Protein AF-A0AA45MW68-F1 (afdb_monomer)

Structure (mmCIF, N/CA/C/O backbone):
data_AF-A0AA45MW68-F1
#
_entry.id   AF-A0AA45MW68-F1
#
loop_
_atom_site.group_PDB
_atom_site.id
_atom_site.type_symbol
_atom_site.label_atom_id
_atom_site.label_alt_id
_atom_site.label_comp_id
_atom_site.label_asym_id
_atom_site.label_entity_id
_atom_site.label_seq_id
_atom_site.pdbx_PDB_ins_code
_atom_site.Cartn_x
_atom_site.Cartn_y
_atom_site.Cartn_z
_atom_site.occupancy
_atom_site.B_iso_or_equiv
_atom_site.auth_seq_id
_atom_site.auth_comp_id
_atom_site.auth_asym_id
_atom_site.auth_atom_id
_atom_site.pdbx_PDB_model_num
ATOM 1 N N . MET A 1 1 ? 30.054 65.623 7.203 1.00 38.91 1 MET A N 1
ATOM 2 C CA . MET A 1 1 ? 29.115 66.759 7.321 1.00 38.91 1 MET A CA 1
ATOM 3 C C . MET A 1 1 ? 28.239 66.517 8.534 1.00 38.91 1 MET A C 1
ATOM 5 O O . MET A 1 1 ? 27.884 65.377 8.794 1.00 38.91 1 MET A O 1
ATOM 9 N N . ALA A 1 2 ? 28.075 67.564 9.332 1.00 36.97 2 ALA A N 1
ATOM 10 C CA . ALA A 1 2 ? 27.656 67.547 10.725 1.00 36.97 2 ALA A CA 1
ATOM 11 C C . ALA A 1 2 ? 26.127 67.505 10.912 1.00 36.97 2 ALA A C 1
ATOM 13 O O . ALA A 1 2 ? 25.386 67.612 9.939 1.00 36.97 2 ALA A O 1
ATOM 14 N N . SER A 1 3 ? 25.737 67.465 12.195 1.00 39.09 3 SER A N 1
ATOM 15 C CA . SER A 1 3 ? 24.486 67.975 12.787 1.00 39.09 3 SER A CA 1
ATOM 16 C C . SER A 1 3 ? 23.371 66.962 13.068 1.00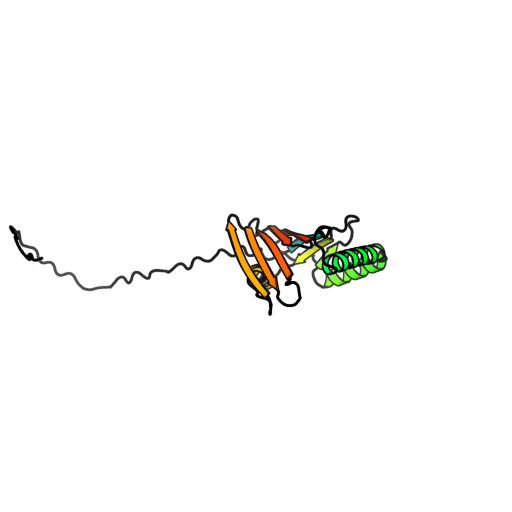 39.09 3 SER A C 1
ATOM 18 O O . SER A 1 3 ? 23.078 66.118 12.240 1.00 39.09 3 SER A O 1
ATOM 20 N N . THR A 1 4 ? 22.629 66.986 14.181 1.00 41.41 4 THR A N 1
ATOM 21 C CA . THR A 1 4 ? 22.706 67.661 15.493 1.00 41.41 4 THR A CA 1
ATOM 22 C C . THR A 1 4 ? 21.643 66.965 16.366 1.00 41.41 4 THR A C 1
ATOM 24 O O . THR A 1 4 ? 20.516 66.758 15.927 1.00 41.41 4 THR A O 1
ATOM 27 N N . THR A 1 5 ? 21.969 66.615 17.609 1.00 45.75 5 THR A N 1
ATOM 28 C CA . THR A 1 5 ? 21.015 66.263 18.680 1.00 45.75 5 THR A CA 1
ATOM 29 C C . THR A 1 5 ? 20.093 67.428 19.033 1.00 45.75 5 THR A C 1
ATOM 31 O O . THR A 1 5 ? 20.594 68.525 19.246 1.00 45.75 5 THR A O 1
ATOM 34 N N . SER A 1 6 ? 18.801 67.202 19.295 1.00 45.16 6 SER A N 1
ATOM 35 C CA . SER A 1 6 ? 18.101 67.968 20.344 1.00 45.16 6 SER A CA 1
ATOM 36 C C . SER A 1 6 ? 16.805 67.308 20.820 1.00 45.16 6 SER A C 1
ATOM 38 O O . SER A 1 6 ? 16.218 66.442 20.183 1.00 45.16 6 SER A O 1
ATOM 40 N N . ARG A 1 7 ? 16.454 67.684 22.046 1.00 42.75 7 ARG A N 1
ATOM 41 C CA . ARG A 1 7 ? 15.659 66.993 23.055 1.00 42.75 7 ARG A CA 1
ATOM 42 C C . ARG A 1 7 ? 14.464 67.884 23.428 1.00 42.75 7 ARG A C 1
ATOM 44 O O . ARG A 1 7 ? 14.570 69.101 23.351 1.00 42.75 7 ARG A O 1
ATOM 51 N N . CYS A 1 8 ? 13.442 67.262 24.020 1.00 36.12 8 CYS A N 1
ATOM 52 C CA . CYS A 1 8 ? 12.470 67.831 24.971 1.00 36.12 8 CYS A CA 1
ATOM 53 C C . CYS A 1 8 ? 11.319 68.716 24.450 1.00 36.12 8 CYS A C 1
ATOM 55 O O . CYS A 1 8 ? 11.528 69.850 24.035 1.00 36.12 8 CYS A O 1
ATOM 57 N N . LYS A 1 9 ? 10.083 68.311 24.791 1.00 40.38 9 LYS A N 1
ATOM 58 C CA . LYS A 1 9 ? 9.263 69.051 25.775 1.00 40.38 9 LYS A CA 1
ATOM 59 C C . LYS A 1 9 ? 8.092 68.208 26.302 1.00 40.38 9 LYS A C 1
ATOM 61 O O . LYS A 1 9 ? 7.204 67.817 25.558 1.00 40.38 9 LYS A O 1
ATOM 66 N N . ARG A 1 10 ? 8.094 67.972 27.621 1.00 47.56 10 ARG A N 1
ATOM 67 C CA . ARG A 1 10 ? 6.913 67.585 28.412 1.00 47.56 10 ARG A CA 1
ATOM 68 C C . ARG A 1 10 ? 5.947 68.767 28.484 1.00 47.56 10 ARG A C 1
ATOM 70 O O . ARG A 1 10 ? 6.400 69.887 28.711 1.00 47.56 10 ARG A O 1
ATOM 77 N N . LYS A 1 11 ? 4.643 68.493 28.472 1.00 40.97 11 LYS A N 1
ATOM 78 C CA . LYS A 1 11 ? 3.676 69.249 29.277 1.00 40.97 11 LYS A CA 1
ATOM 79 C C . LYS A 1 11 ? 2.716 68.288 29.975 1.00 40.97 11 LYS A C 1
ATOM 81 O O . LYS A 1 11 ? 2.087 67.439 29.362 1.00 40.97 11 LYS A O 1
ATOM 86 N N . SER A 1 12 ? 2.722 68.436 31.287 1.00 43.75 12 SER A N 1
ATOM 87 C CA . SER A 1 12 ? 1.955 67.798 32.349 1.00 43.75 12 SER A CA 1
ATOM 88 C C . SER A 1 12 ? 0.716 68.621 32.699 1.00 43.75 12 SER A C 1
ATOM 90 O O . SER A 1 12 ? 0.809 69.844 32.605 1.00 43.75 12 SER A O 1
ATOM 92 N N . THR A 1 13 ? -0.361 67.977 33.177 1.00 47.22 13 THR A N 1
ATOM 93 C CA . THR A 1 13 ? -1.302 68.366 34.278 1.00 47.22 13 THR A CA 1
ATOM 94 C C . THR A 1 13 ? -2.625 67.552 34.165 1.00 47.22 13 THR A C 1
ATOM 96 O O . THR A 1 13 ? -2.860 66.988 33.103 1.00 47.22 13 THR A O 1
ATOM 99 N N . PRO A 1 14 ? -3.514 67.469 35.186 1.00 48.44 14 PRO A N 1
ATOM 100 C CA . PRO A 1 14 ? -3.298 66.936 36.543 1.00 48.44 14 PRO A CA 1
ATOM 101 C C . PRO A 1 14 ? -4.435 65.993 37.077 1.00 48.44 14 PRO A C 1
ATOM 103 O O . PRO A 1 14 ? -5.579 66.065 36.656 1.00 48.44 14 PRO A O 1
ATOM 106 N N . ILE A 1 15 ? -4.059 65.132 38.041 1.00 46.47 15 ILE A N 1
ATOM 107 C CA . ILE A 1 15 ? -4.732 64.510 39.227 1.00 46.47 15 ILE A CA 1
ATOM 108 C C . ILE A 1 15 ? -6.271 64.686 39.428 1.00 46.47 15 ILE A C 1
ATOM 110 O O . ILE A 1 15 ? -6.768 65.806 39.351 1.00 46.47 15 ILE A O 1
ATOM 114 N N . PRO A 1 16 ? -7.003 63.640 39.893 1.00 48.53 16 PRO A N 1
ATOM 115 C CA . PRO A 1 16 ? -7.278 63.537 41.337 1.00 48.53 16 PRO A CA 1
ATOM 116 C C . PRO A 1 16 ? -7.020 62.152 41.973 1.00 48.53 16 PRO A C 1
ATOM 118 O O . PRO A 1 16 ? -6.797 61.140 41.320 1.00 48.53 16 PRO A O 1
ATOM 121 N N . ARG A 1 17 ? -6.962 62.191 43.307 1.00 46.81 17 ARG A N 1
ATOM 122 C CA . ARG A 1 17 ? -6.431 61.230 44.286 1.00 46.81 17 ARG A CA 1
ATOM 123 C C . ARG A 1 17 ? -7.593 60.588 45.071 1.00 46.81 17 ARG A C 1
ATOM 125 O O . ARG A 1 17 ? -8.562 61.292 45.331 1.00 46.81 17 ARG A O 1
ATOM 132 N N . LYS A 1 18 ? -7.358 59.373 45.602 1.00 38.94 18 LYS A N 1
ATOM 133 C CA . LYS A 1 18 ? -8.183 58.522 46.511 1.00 38.94 18 LYS A CA 1
ATOM 134 C C . LYS A 1 18 ? -8.997 57.478 45.727 1.00 38.94 18 LYS A C 1
ATOM 136 O O . LYS A 1 18 ? -9.562 57.815 44.708 1.00 38.94 18 LYS A O 1
ATOM 141 N N . GLU A 1 19 ? -9.028 56.198 46.087 1.00 50.88 19 GLU A N 1
ATOM 142 C CA . GLU A 1 19 ? -9.100 55.617 47.429 1.00 50.88 19 GLU A CA 1
ATOM 143 C C . GLU A 1 19 ? -8.235 54.360 47.600 1.00 50.88 19 GLU A C 1
ATOM 145 O O . GLU A 1 19 ? -7.900 53.648 46.658 1.00 50.88 19 GLU A O 1
ATOM 150 N N . ARG A 1 20 ? -7.850 54.119 48.856 1.00 53.06 20 ARG A N 1
ATOM 151 C CA . ARG A 1 20 ? -7.218 52.885 49.315 1.00 53.06 20 ARG A CA 1
ATOM 152 C C . ARG A 1 20 ? -8.294 51.813 49.434 1.00 53.06 20 ARG A C 1
ATOM 154 O O . ARG A 1 20 ? -9.264 52.018 50.157 1.00 53.06 20 ARG A O 1
ATOM 161 N N . THR A 1 21 ? -8.047 50.635 48.884 1.00 47.62 21 THR A N 1
ATOM 162 C CA . THR A 1 21 ? -8.630 49.407 49.430 1.00 47.62 21 THR A CA 1
ATOM 163 C C . THR A 1 21 ? -7.634 48.277 49.225 1.00 47.62 21 THR A C 1
ATOM 165 O O . THR A 1 21 ? -7.307 47.898 48.105 1.00 47.62 21 THR A O 1
ATOM 168 N N . MET A 1 22 ? -7.074 47.809 50.341 1.00 48.81 22 MET A N 1
ATOM 169 C CA . MET A 1 22 ? -6.308 46.572 50.415 1.00 48.81 22 MET A CA 1
ATOM 170 C C . MET A 1 22 ? -7.266 45.402 50.187 1.00 48.81 22 MET A C 1
ATOM 172 O O . MET A 1 22 ? -8.180 45.228 50.982 1.00 48.81 22 MET A O 1
ATOM 176 N N . PHE A 1 23 ? -7.018 44.589 49.165 1.00 50.09 23 PHE A N 1
ATOM 177 C CA . PHE A 1 23 ? -7.402 43.176 49.120 1.00 50.09 23 PHE A CA 1
ATOM 178 C C . PHE A 1 23 ? -6.266 42.449 48.386 1.00 50.09 23 PHE A C 1
ATOM 180 O O . PHE A 1 23 ? -5.998 42.709 47.221 1.00 50.09 23 PHE A O 1
ATOM 187 N N . THR A 1 24 ? -5.340 41.858 49.136 1.00 42.75 24 THR A N 1
ATOM 188 C CA . THR A 1 24 ? -5.301 40.421 49.455 1.00 42.75 24 THR A CA 1
ATOM 189 C C . THR A 1 24 ? -4.817 39.579 48.272 1.00 42.75 24 THR A C 1
ATOM 191 O O . THR A 1 24 ? -5.516 39.382 47.287 1.00 42.75 24 THR A O 1
ATOM 194 N N . ASN A 1 25 ? -3.592 39.068 48.435 1.00 46.69 25 ASN A N 1
ATOM 195 C CA . ASN A 1 25 ? -2.962 37.971 47.701 1.00 46.69 25 ASN A CA 1
ATOM 196 C C . ASN A 1 25 ? -3.954 36.957 47.109 1.00 46.69 25 ASN A C 1
ATOM 198 O O . ASN A 1 25 ? -4.731 36.378 47.869 1.00 46.69 25 ASN A O 1
ATOM 202 N N . LYS A 1 26 ? -3.779 36.597 45.828 1.00 44.97 26 LYS A N 1
ATOM 203 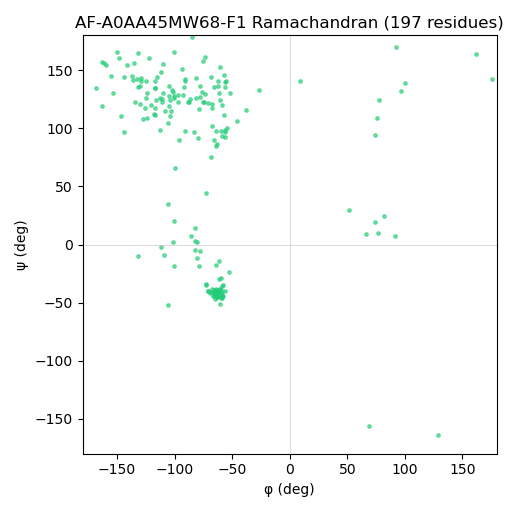C CA . LYS A 1 26 ? -3.409 35.228 45.409 1.00 44.97 26 LYS A CA 1
ATOM 204 C C . LYS A 1 26 ? -3.372 35.061 43.882 1.00 44.97 26 LYS A C 1
ATOM 206 O O . LYS A 1 26 ? -4.246 35.529 43.168 1.00 44.97 26 LYS A O 1
ATOM 211 N N . CYS A 1 27 ? -2.378 34.275 43.469 1.00 40.97 27 CYS A N 1
ATOM 212 C CA . CYS A 1 27 ? -2.297 33.470 42.248 1.00 40.97 27 CYS A CA 1
ATOM 213 C C . CYS A 1 27 ? -2.051 34.190 40.911 1.00 40.97 27 CYS A C 1
ATOM 215 O O . CYS A 1 27 ? -2.964 34.553 40.178 1.00 40.97 27 CYS A O 1
ATOM 217 N N . MET A 1 28 ? -0.757 34.246 40.563 1.00 47.47 28 MET A N 1
ATOM 218 C CA . MET A 1 28 ? -0.254 34.143 39.189 1.00 47.47 28 MET A CA 1
ATOM 219 C C . MET A 1 28 ? -1.071 33.122 38.386 1.00 47.47 28 MET A C 1
ATOM 221 O O . MET A 1 28 ? -1.031 31.926 38.675 1.00 47.47 28 MET A O 1
ATOM 225 N N . LEU A 1 29 ? -1.767 33.591 37.354 1.00 46.16 29 LEU A N 1
ATOM 226 C CA . LEU A 1 29 ? -2.290 32.742 36.293 1.00 46.16 29 LEU A CA 1
ATOM 227 C C . LEU A 1 29 ? -1.151 32.520 35.284 1.00 46.16 29 LEU A C 1
ATOM 229 O O . LEU A 1 29 ? -0.880 33.366 34.433 1.00 46.16 29 LEU A O 1
ATOM 233 N N . CYS A 1 30 ? -0.438 31.400 35.408 1.00 47.41 30 CYS A N 1
ATOM 234 C CA . CYS A 1 30 ? 0.434 30.909 34.346 1.00 47.41 30 CYS A CA 1
ATOM 235 C C . CYS A 1 30 ? -0.449 30.469 33.173 1.00 47.41 30 CYS A C 1
ATOM 237 O O . CYS A 1 30 ? -1.045 29.394 33.206 1.00 47.41 30 CYS A O 1
ATOM 239 N N . ALA A 1 31 ? -0.539 31.304 32.139 1.00 52.91 31 ALA A N 1
ATOM 240 C CA . ALA A 1 31 ? -1.063 30.906 30.842 1.00 52.91 31 ALA A CA 1
ATOM 241 C C . ALA A 1 31 ? -0.097 29.880 30.228 1.00 52.91 31 ALA A C 1
ATOM 243 O O . ALA A 1 31 ? 0.878 30.235 29.566 1.00 52.91 31 ALA A O 1
ATOM 244 N N . ALA A 1 32 ? -0.338 28.598 30.505 1.00 51.03 32 ALA A N 1
ATOM 245 C CA . ALA A 1 32 ? 0.291 27.503 29.791 1.00 51.03 32 ALA A CA 1
ATOM 246 C C . ALA A 1 32 ? -0.187 27.569 28.335 1.00 51.03 32 ALA A C 1
ATOM 248 O O . ALA A 1 32 ? -1.287 27.134 27.999 1.00 51.03 32 ALA A O 1
ATOM 249 N N . LEU A 1 33 ? 0.646 28.166 27.483 1.00 49.53 33 LEU A N 1
ATOM 250 C CA . LEU A 1 33 ? 0.618 27.971 26.042 1.00 49.53 33 LEU A CA 1
ATOM 251 C C . LEU A 1 33 ? 0.757 26.466 25.791 1.00 49.53 33 LEU A C 1
ATOM 253 O O . LEU A 1 33 ? 1.862 25.930 25.726 1.00 49.53 33 LEU A O 1
ATOM 257 N N . LEU A 1 34 ? -0.380 25.781 25.681 1.00 45.78 34 LEU A N 1
ATOM 258 C CA . LEU A 1 34 ? -0.475 24.525 24.958 1.00 45.78 34 LEU A CA 1
ATOM 259 C C . LEU A 1 34 ? -0.029 24.844 23.534 1.00 45.78 34 LEU A C 1
ATOM 261 O O . LEU A 1 34 ? -0.812 25.311 22.708 1.00 45.78 34 LEU A O 1
ATOM 265 N N . ILE A 1 35 ? 1.259 24.638 23.269 1.00 49.75 35 ILE A N 1
ATOM 266 C CA . ILE A 1 35 ? 1.778 24.470 21.921 1.00 49.75 35 ILE A CA 1
ATOM 267 C C . ILE A 1 35 ? 1.100 23.197 21.421 1.00 49.75 35 ILE A C 1
ATOM 269 O O . ILE A 1 35 ? 1.602 22.084 21.602 1.00 49.75 35 ILE A O 1
ATOM 273 N N . ALA A 1 36 ? -0.099 23.369 20.865 1.00 46.19 36 ALA A N 1
ATOM 274 C CA . ALA A 1 36 ? -0.699 22.413 19.968 1.00 46.19 36 ALA A CA 1
ATOM 275 C C . ALA A 1 36 ? 0.330 22.237 18.856 1.00 46.19 36 ALA A C 1
ATOM 277 O O . ALA A 1 36 ? 0.462 23.073 17.963 1.00 46.19 36 ALA A O 1
ATOM 278 N N . HIS A 1 37 ? 1.141 21.186 18.977 1.00 40.41 37 HIS A N 1
ATOM 279 C CA . HIS A 1 37 ? 1.887 20.695 17.840 1.00 40.41 37 HIS A CA 1
ATOM 280 C C . HIS A 1 37 ? 0.841 20.512 16.745 1.00 40.41 37 HIS A C 1
ATOM 282 O O . HIS A 1 37 ? -0.207 19.923 17.041 1.00 40.41 37 HIS A O 1
ATOM 288 N N . PRO A 1 38 ? 1.057 21.016 15.519 1.00 39.94 38 PRO A N 1
ATOM 289 C CA . PRO A 1 38 ? 0.270 20.534 14.412 1.00 39.94 38 PRO A CA 1
ATOM 290 C C . PRO A 1 38 ? 0.568 19.040 14.360 1.00 39.94 38 PRO A C 1
ATOM 292 O O . PRO A 1 38 ? 1.609 18.602 13.872 1.00 39.94 38 PRO A O 1
ATOM 295 N N . ALA A 1 39 ? -0.325 18.249 14.951 1.00 40.50 39 ALA A N 1
ATOM 296 C CA . ALA A 1 39 ? -0.517 16.894 14.531 1.00 40.50 39 ALA A CA 1
ATOM 297 C C . ALA A 1 39 ? -0.803 17.060 13.046 1.00 40.50 39 ALA A C 1
ATOM 299 O O . ALA A 1 39 ? -1.888 17.487 12.655 1.00 40.50 39 ALA A O 1
ATOM 300 N N . TYR A 1 40 ? 0.214 16.815 12.217 1.00 42.31 40 TYR A N 1
ATOM 301 C CA . TYR A 1 40 ? -0.043 16.298 10.894 1.00 42.31 40 TYR A CA 1
ATOM 302 C C . TYR A 1 40 ? -1.054 15.199 11.158 1.00 42.31 40 TYR A C 1
ATOM 304 O O . TYR A 1 40 ? -0.714 14.214 11.817 1.00 42.31 40 TYR A O 1
ATOM 312 N N . ALA A 1 41 ? -2.317 15.445 10.816 1.00 44.84 41 ALA A N 1
ATOM 313 C CA . ALA A 1 41 ? -3.340 14.432 10.875 1.00 44.84 41 ALA A CA 1
ATOM 314 C C . ALA A 1 41 ? -2.885 13.409 9.842 1.00 44.84 41 ALA A C 1
ATOM 316 O O . ALA A 1 41 ? -3.195 13.515 8.660 1.00 44.84 41 ALA A O 1
ATOM 317 N N . GLN A 1 42 ? -2.003 12.506 10.274 1.00 55.19 42 GLN A N 1
ATOM 318 C CA . GLN A 1 42 ? -1.613 11.340 9.524 1.00 55.19 42 GLN A CA 1
ATOM 319 C C . GLN A 1 42 ? -2.941 10.653 9.289 1.00 55.19 42 GLN A C 1
ATOM 321 O O . GLN A 1 42 ? -3.610 10.258 10.244 1.00 55.19 42 GLN A O 1
ATOM 326 N N . GLN A 1 43 ? -3.374 10.644 8.033 1.00 69.31 43 GLN A N 1
ATOM 327 C CA . GLN A 1 43 ? -4.586 9.971 7.603 1.00 69.31 43 GLN A CA 1
ATOM 328 C C . GLN A 1 43 ? -4.313 8.477 7.738 1.00 69.31 43 GLN A C 1
ATOM 330 O O . GLN A 1 43 ? -3.957 7.790 6.788 1.00 69.31 43 GLN A O 1
ATOM 335 N N . ALA A 1 44 ? -4.335 8.011 8.981 1.00 74.06 44 ALA A N 1
ATOM 336 C CA . ALA A 1 44 ? -4.073 6.640 9.322 1.00 74.06 44 ALA A CA 1
ATOM 337 C C . ALA A 1 44 ? -5.302 5.831 8.895 1.00 74.06 44 ALA A C 1
ATOM 339 O O . ALA A 1 44 ? -6.429 6.206 9.239 1.00 74.06 44 ALA A O 1
ATOM 340 N N . PRO A 1 45 ? -5.111 4.740 8.142 1.00 85.06 45 PRO A N 1
ATOM 341 C CA . PRO A 1 45 ? -6.191 3.825 7.815 1.00 85.06 45 PRO A CA 1
ATOM 342 C C . PRO A 1 45 ? -6.869 3.313 9.089 1.00 85.06 45 PRO A C 1
ATOM 344 O O . PRO A 1 45 ? -6.210 3.018 10.087 1.00 85.06 45 PRO A O 1
ATOM 347 N N . ARG A 1 46 ? -8.194 3.180 9.061 1.00 90.94 46 ARG A N 1
ATOM 348 C CA . ARG A 1 46 ? -8.947 2.585 10.167 1.00 90.94 46 ARG A CA 1
ATOM 349 C C . ARG A 1 46 ? -8.595 1.094 10.331 1.00 90.94 46 ARG A C 1
ATOM 351 O O . ARG A 1 46 ? -8.575 0.379 9.328 1.00 90.94 46 ARG A O 1
ATOM 358 N N . PRO A 1 47 ? -8.370 0.581 11.554 1.00 90.94 47 PRO A N 1
ATOM 359 C CA . PRO A 1 47 ? -8.236 -0.859 11.784 1.00 90.94 47 PRO A CA 1
ATOM 360 C C . PRO A 1 47 ? -9.507 -1.631 11.383 1.00 90.94 47 PRO A C 1
ATOM 362 O O . PRO A 1 47 ? -10.609 -1.082 11.416 1.00 90.94 47 PRO A O 1
ATOM 365 N N . GLY A 1 48 ? -9.368 -2.902 11.013 1.00 91.19 48 GLY A N 1
ATOM 366 C CA . GLY A 1 48 ? -10.485 -3.768 10.614 1.00 91.19 48 GLY A CA 1
ATOM 367 C C . GLY A 1 48 ? -10.244 -4.471 9.281 1.00 91.19 48 GLY A C 1
ATOM 368 O O . GLY A 1 48 ? -9.116 -4.542 8.800 1.00 91.19 48 GLY A O 1
ATOM 369 N N . VAL A 1 49 ? -11.297 -5.009 8.676 1.00 92.12 49 VAL A N 1
ATOM 370 C CA . VAL A 1 49 ? -11.223 -5.717 7.394 1.00 92.12 49 VAL A CA 1
ATOM 371 C C . VAL A 1 49 ? -11.127 -4.720 6.251 1.00 92.12 49 VAL A C 1
ATOM 373 O O . VAL A 1 49 ? -11.988 -3.853 6.095 1.00 92.12 49 VAL A O 1
ATOM 376 N N . TRP A 1 50 ? -10.113 -4.899 5.414 1.00 92.75 50 TRP A N 1
ATOM 377 C CA . TRP A 1 50 ? -9.904 -4.147 4.187 1.00 92.75 50 TRP A CA 1
ATOM 378 C C . TRP A 1 50 ? -9.979 -5.060 2.984 1.00 92.75 50 TRP A C 1
ATOM 380 O O . TRP A 1 50 ? -9.428 -6.151 3.008 1.00 92.75 50 TRP A O 1
ATOM 390 N N . GLU A 1 51 ? -10.590 -4.573 1.915 1.00 91.94 51 GLU A N 1
ATOM 391 C CA . GLU A 1 51 ? -10.454 -5.145 0.585 1.00 91.94 51 GLU A CA 1
ATOM 392 C C . GLU A 1 51 ? -9.469 -4.304 -0.214 1.00 91.94 51 GLU A C 1
ATOM 394 O O . GLU A 1 51 ? -9.603 -3.082 -0.288 1.00 91.94 51 GLU A O 1
ATOM 399 N N . GLN A 1 52 ? -8.475 -4.963 -0.791 1.00 90.38 52 GLN A N 1
ATOM 400 C CA . GLN A 1 52 ? -7.449 -4.367 -1.626 1.00 90.38 52 GLN A CA 1
ATOM 401 C C . GLN A 1 52 ? -7.570 -4.904 -3.044 1.00 90.38 52 GLN A C 1
ATOM 403 O O . GLN A 1 52 ? -7.846 -6.085 -3.247 1.00 90.38 52 GLN A O 1
ATOM 408 N N . TRP A 1 53 ? -7.304 -4.043 -4.017 1.00 87.88 53 TRP A N 1
ATOM 409 C CA . TRP A 1 53 ? -7.168 -4.398 -5.421 1.00 87.88 53 TRP A CA 1
ATOM 410 C C . TRP A 1 53 ? -5.816 -3.931 -5.915 1.00 87.88 53 TRP A C 1
ATOM 412 O O . TRP A 1 53 ? -5.452 -2.767 -5.748 1.00 87.88 53 TRP A O 1
ATOM 422 N N . VAL A 1 54 ? -5.096 -4.834 -6.561 1.00 85.75 54 VAL A N 1
ATOM 423 C CA . VAL A 1 54 ? -3.834 -4.543 -7.225 1.00 85.75 54 VAL A CA 1
ATOM 424 C C . VAL A 1 54 ? -4.090 -4.600 -8.718 1.00 85.75 54 VAL A C 1
ATOM 426 O O . VAL A 1 54 ? -4.412 -5.656 -9.261 1.00 85.75 54 VAL A O 1
ATOM 429 N N . THR A 1 55 ? -3.950 -3.451 -9.371 1.00 83.62 55 THR A N 1
ATOM 430 C CA . THR A 1 55 ? -4.045 -3.319 -10.825 1.00 83.62 55 THR A CA 1
ATOM 431 C C . THR A 1 55 ? -2.637 -3.116 -11.378 1.00 83.62 55 THR A C 1
ATOM 433 O O . THR A 1 55 ? -2.072 -2.031 -11.207 1.00 83.62 55 THR A O 1
ATOM 436 N N . PRO A 1 56 ? -2.026 -4.137 -12.003 1.00 76.31 56 PRO A N 1
ATOM 437 C CA . PRO A 1 56 ? -0.708 -4.001 -12.607 1.00 76.31 56 PRO A CA 1
ATOM 438 C C . PRO A 1 56 ? -0.739 -2.967 -13.733 1.00 76.31 56 PRO A C 1
ATOM 440 O O . PRO A 1 56 ? -1.645 -2.982 -14.567 1.00 76.31 56 PRO A O 1
ATOM 443 N N . LYS A 1 57 ? 0.269 -2.098 -13.796 1.00 76.44 57 LYS A N 1
ATOM 444 C CA . LYS A 1 57 ? 0.438 -1.173 -14.918 1.00 76.44 57 LYS A CA 1
ATOM 445 C C . LYS A 1 57 ? 1.312 -1.818 -15.992 1.00 76.44 57 LYS A C 1
ATOM 447 O O . LYS A 1 57 ? 2.292 -2.485 -15.650 1.00 76.44 57 LYS A O 1
ATOM 452 N N . PRO A 1 58 ? 1.002 -1.623 -17.285 1.00 64.62 58 PRO A N 1
ATOM 453 C CA . PRO A 1 58 ? 1.950 -1.949 -18.337 1.00 64.62 58 PRO A CA 1
ATOM 454 C C . PRO A 1 58 ? 3.194 -1.082 -18.139 1.00 64.62 58 PRO A C 1
ATOM 456 O O . PRO A 1 58 ? 3.091 0.131 -17.940 1.00 64.62 58 PRO A O 1
ATOM 459 N N . VAL A 1 59 ? 4.371 -1.703 -18.159 1.00 60.16 59 VAL A N 1
ATOM 460 C CA . VAL A 1 59 ? 5.618 -0.948 -18.069 1.00 60.16 59 VAL A CA 1
ATOM 461 C C . VAL A 1 59 ? 5.733 -0.138 -19.360 1.00 60.16 59 VAL A C 1
ATOM 463 O O . VAL A 1 59 ? 5.722 -0.703 -20.451 1.00 60.16 59 VAL A O 1
ATOM 466 N N . TYR A 1 60 ? 5.742 1.193 -19.258 1.00 50.34 60 TYR A N 1
ATOM 467 C CA . TYR A 1 60 ? 5.745 2.066 -20.431 1.00 50.34 60 TYR A CA 1
ATOM 468 C C . TYR A 1 60 ? 6.967 1.778 -21.318 1.00 50.34 60 TYR A C 1
ATOM 470 O O . TYR A 1 60 ? 8.114 1.952 -20.904 1.00 50.34 60 TYR A O 1
ATOM 478 N N . ALA A 1 61 ? 6.695 1.386 -22.565 1.00 44.31 61 ALA A N 1
ATOM 479 C CA . ALA A 1 61 ? 7.652 1.058 -23.622 1.00 44.31 61 ALA A CA 1
ATOM 480 C C . ALA A 1 61 ? 8.366 2.297 -24.214 1.00 44.31 61 ALA A C 1
ATOM 482 O O . ALA A 1 61 ? 8.476 2.438 -25.429 1.00 44.31 61 ALA A O 1
ATOM 483 N N . GLY A 1 62 ? 8.812 3.223 -23.362 1.00 45.91 62 GLY A N 1
ATOM 484 C CA . GLY A 1 62 ? 9.468 4.472 -23.774 1.00 45.91 62 GLY A CA 1
ATOM 485 C C . GLY A 1 62 ? 10.770 4.796 -23.040 1.00 45.91 62 GLY A C 1
ATOM 486 O O . GLY A 1 62 ? 11.485 5.702 -23.456 1.00 45.91 62 GLY A O 1
ATOM 487 N N . ALA A 1 63 ? 11.111 4.067 -21.976 1.00 46.00 63 ALA A N 1
ATOM 488 C CA . ALA A 1 63 ? 12.383 4.229 -21.284 1.00 46.00 63 ALA A CA 1
ATOM 489 C C . ALA A 1 63 ? 13.311 3.075 -21.670 1.00 46.00 63 ALA A C 1
ATOM 491 O O . ALA A 1 63 ? 13.074 1.931 -21.282 1.00 46.00 63 ALA A O 1
ATOM 492 N N . ASN A 1 64 ? 14.370 3.373 -22.424 1.00 53.22 64 ASN A N 1
ATOM 493 C CA . ASN A 1 64 ? 15.495 2.459 -22.598 1.00 53.22 64 ASN A CA 1
ATOM 494 C C . ASN A 1 64 ? 16.052 2.096 -21.217 1.00 53.22 64 ASN A C 1
ATOM 496 O O . ASN A 1 64 ? 16.824 2.849 -20.632 1.00 53.22 64 ASN A O 1
ATOM 500 N N . SER A 1 65 ? 15.667 0.944 -20.689 1.00 54.44 65 SER A N 1
ATOM 501 C CA . SER A 1 65 ? 16.471 0.235 -19.707 1.00 54.44 65 SER A CA 1
ATOM 502 C C . SER A 1 65 ? 16.133 -1.241 -19.808 1.00 54.44 65 SER A C 1
ATOM 504 O O . SER A 1 65 ? 14.965 -1.629 -19.794 1.00 54.44 65 SER A O 1
ATOM 506 N N . ASP A 1 66 ? 17.154 -2.086 -19.899 1.00 58.12 66 ASP A N 1
ATOM 507 C CA . ASP A 1 66 ? 16.986 -3.536 -19.806 1.00 58.12 66 ASP A CA 1
ATOM 508 C C . ASP A 1 66 ? 16.214 -3.948 -18.546 1.00 58.12 66 ASP A C 1
ATOM 510 O O . ASP A 1 66 ? 15.521 -4.957 -18.555 1.00 58.12 66 ASP A O 1
ATOM 514 N N . VAL A 1 67 ? 16.229 -3.109 -17.508 1.00 56.38 67 VAL A N 1
ATOM 515 C CA . VAL A 1 67 ? 15.414 -3.234 -16.297 1.00 56.38 67 VAL A CA 1
ATOM 516 C C . VAL A 1 67 ? 13.912 -3.208 -16.602 1.00 56.38 67 VAL A C 1
ATOM 518 O O . VAL A 1 67 ? 13.192 -4.075 -16.121 1.00 56.38 67 VAL A O 1
ATOM 521 N N . VAL A 1 68 ? 13.425 -2.287 -17.443 1.00 58.41 68 VAL A N 1
ATOM 522 C CA . VAL A 1 68 ? 12.011 -2.239 -17.872 1.00 58.41 68 VAL A CA 1
ATOM 523 C C . VAL A 1 68 ? 11.620 -3.513 -18.619 1.00 58.41 68 VAL A C 1
ATOM 525 O O . VAL A 1 68 ? 10.556 -4.072 -18.367 1.00 58.41 68 VAL A O 1
ATOM 528 N N . ARG A 1 69 ? 12.505 -4.019 -19.482 1.00 61.53 69 ARG A N 1
ATOM 529 C CA . ARG A 1 69 ? 12.274 -5.258 -20.236 1.00 61.53 69 ARG A CA 1
ATOM 530 C C . ARG A 1 69 ? 12.323 -6.499 -19.342 1.00 61.53 69 ARG A C 1
ATOM 532 O O . ARG A 1 69 ? 11.497 -7.391 -19.497 1.00 61.53 69 ARG A O 1
ATOM 539 N N . MET A 1 70 ? 13.245 -6.546 -18.381 1.00 63.59 70 MET A N 1
ATOM 540 C CA . MET A 1 70 ? 13.312 -7.599 -17.363 1.00 63.59 70 MET A CA 1
ATOM 541 C C . MET A 1 70 ? 12.081 -7.583 -16.456 1.00 63.59 70 MET A C 1
ATOM 543 O O . MET A 1 70 ? 11.577 -8.647 -16.102 1.00 63.59 70 MET A O 1
ATOM 547 N N . LEU A 1 71 ? 11.570 -6.401 -16.098 1.00 62.22 71 LEU A N 1
ATOM 548 C CA . LEU A 1 71 ? 10.334 -6.280 -15.329 1.00 62.22 71 LEU A CA 1
ATOM 549 C C . LEU A 1 71 ? 9.110 -6.702 -16.145 1.00 62.22 71 LEU A C 1
ATOM 551 O O . LEU A 1 71 ? 8.259 -7.407 -15.608 1.00 62.22 71 LEU A O 1
ATOM 555 N N . ASP A 1 72 ? 9.021 -6.324 -17.421 1.00 64.81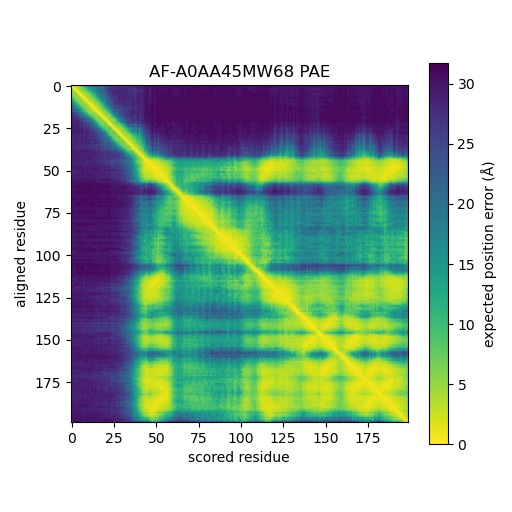 72 ASP A N 1
ATOM 556 C CA . ASP A 1 72 ? 7.925 -6.760 -18.292 1.00 64.81 72 ASP A CA 1
ATOM 557 C C . ASP A 1 72 ? 7.940 -8.282 -18.495 1.00 64.81 72 ASP A C 1
ATOM 559 O O . ASP A 1 72 ? 6.919 -8.947 -18.316 1.00 64.81 72 ASP A O 1
ATOM 563 N N . GLU A 1 73 ? 9.113 -8.863 -18.753 1.00 68.62 73 GLU A N 1
ATOM 564 C CA . GLU A 1 73 ? 9.276 -10.313 -18.868 1.00 68.62 73 GLU A CA 1
ATOM 565 C C . GLU A 1 73 ? 8.932 -11.023 -17.551 1.00 68.62 73 GLU A C 1
ATOM 567 O O . GLU A 1 73 ? 8.182 -11.997 -17.550 1.00 68.62 73 GLU A O 1
ATOM 572 N N . SER A 1 74 ? 9.389 -10.503 -16.409 1.00 67.25 74 SER A N 1
ATOM 573 C CA . SER A 1 74 ? 9.031 -11.033 -15.087 1.00 67.25 74 SER A CA 1
ATOM 574 C C . SER A 1 74 ? 7.520 -10.977 -14.836 1.00 67.25 74 SER A C 1
ATOM 576 O O . SER A 1 74 ? 6.918 -11.953 -14.372 1.00 67.25 74 SER A O 1
ATOM 578 N N . ASN A 1 75 ? 6.867 -9.876 -15.215 1.00 66.00 75 ASN A N 1
ATOM 579 C CA . ASN A 1 75 ? 5.417 -9.729 -15.121 1.00 66.00 75 ASN A CA 1
ATOM 580 C C . ASN A 1 75 ? 4.690 -10.725 -16.030 1.00 66.00 75 ASN A C 1
ATOM 582 O O . ASN A 1 75 ? 3.733 -11.368 -15.595 1.00 66.00 75 ASN A O 1
ATOM 586 N N . ARG A 1 76 ? 5.147 -10.906 -17.273 1.00 70.81 76 ARG A N 1
ATOM 587 C CA . ARG A 1 76 ? 4.588 -11.891 -18.209 1.00 70.81 76 ARG A CA 1
ATOM 588 C C . ARG A 1 76 ? 4.763 -13.319 -17.710 1.00 70.81 76 ARG A C 1
ATOM 590 O O . ARG A 1 76 ? 3.801 -14.082 -17.737 1.00 70.81 76 ARG A O 1
ATOM 597 N N . GLN A 1 77 ? 5.942 -13.673 -17.206 1.00 73.94 77 GLN A N 1
ATOM 598 C CA . GLN A 1 77 ? 6.203 -14.985 -16.616 1.00 73.94 77 GLN A CA 1
ATOM 599 C C . GLN A 1 77 ? 5.343 -15.227 -15.380 1.00 73.94 77 GLN A C 1
ATOM 601 O O . GLN A 1 77 ? 4.827 -16.326 -15.197 1.00 73.94 77 GLN A O 1
ATOM 606 N N . THR A 1 78 ? 5.148 -14.208 -14.546 1.00 70.62 78 THR A N 1
ATOM 607 C CA . THR A 1 78 ? 4.285 -14.302 -13.365 1.00 70.62 78 THR A CA 1
ATOM 608 C C . THR A 1 78 ? 2.831 -14.516 -13.772 1.00 70.62 78 THR A C 1
ATOM 610 O O . THR A 1 78 ? 2.196 -15.447 -13.281 1.00 70.62 78 THR A O 1
ATOM 613 N N . LYS A 1 79 ? 2.319 -13.744 -14.739 1.00 68.50 79 LYS A N 1
ATOM 614 C CA . LYS A 1 79 ? 0.976 -13.947 -15.307 1.00 68.50 79 LYS A CA 1
ATOM 615 C C . LYS A 1 79 ? 0.820 -15.342 -15.911 1.00 68.50 79 LYS A C 1
ATOM 617 O O . LYS A 1 79 ? -0.176 -16.007 -15.645 1.00 68.50 79 LYS A O 1
ATOM 622 N N . ALA A 1 80 ? 1.813 -15.812 -16.665 1.00 71.75 80 ALA A N 1
ATOM 623 C CA . ALA A 1 80 ? 1.808 -17.148 -17.252 1.00 71.75 80 ALA A CA 1
ATOM 624 C C . ALA A 1 80 ? 1.811 -18.246 -16.179 1.00 71.75 80 ALA A C 1
ATOM 626 O O . ALA A 1 80 ? 1.052 -19.201 -16.290 1.00 71.75 80 ALA A O 1
ATOM 627 N N . LYS A 1 81 ? 2.604 -18.096 -15.111 1.00 71.56 81 LYS A N 1
ATOM 628 C CA . LYS A 1 81 ? 2.628 -19.033 -13.977 1.00 71.56 81 LYS A CA 1
ATOM 629 C C . LYS A 1 81 ? 1.302 -19.059 -13.222 1.00 71.56 81 LYS A C 1
ATOM 631 O O . LYS A 1 81 ? 0.845 -20.142 -12.878 1.00 71.56 81 LYS A O 1
ATOM 636 N N . LEU A 1 82 ? 0.675 -17.902 -12.996 1.00 68.94 82 LEU A N 1
ATOM 637 C CA . LEU A 1 82 ? -0.637 -17.811 -12.347 1.00 68.94 82 LEU A CA 1
ATOM 638 C C . LEU A 1 82 ? -1.739 -18.437 -13.213 1.00 68.94 82 LEU A C 1
ATOM 640 O O . LEU A 1 82 ? -2.543 -19.219 -12.707 1.00 68.94 82 LEU A O 1
ATOM 644 N N . ALA A 1 83 ? -1.735 -18.160 -14.520 1.00 70.06 83 ALA A N 1
ATOM 645 C CA . ALA A 1 83 ? -2.677 -18.746 -15.472 1.00 70.06 83 ALA A CA 1
ATOM 646 C C . ALA A 1 83 ? -2.484 -20.265 -15.626 1.00 70.06 83 ALA A C 1
ATOM 648 O O . ALA A 1 83 ? -3.461 -21.008 -15.691 1.00 70.06 83 ALA A O 1
ATOM 649 N N . ALA A 1 84 ? -1.233 -20.735 -15.636 1.00 76.94 84 ALA A N 1
ATOM 650 C CA . ALA A 1 84 ? -0.881 -22.152 -15.721 1.00 76.94 84 ALA A CA 1
ATOM 651 C C . ALA A 1 84 ? -1.038 -22.901 -14.388 1.00 76.94 84 ALA A C 1
ATOM 653 O O . ALA A 1 8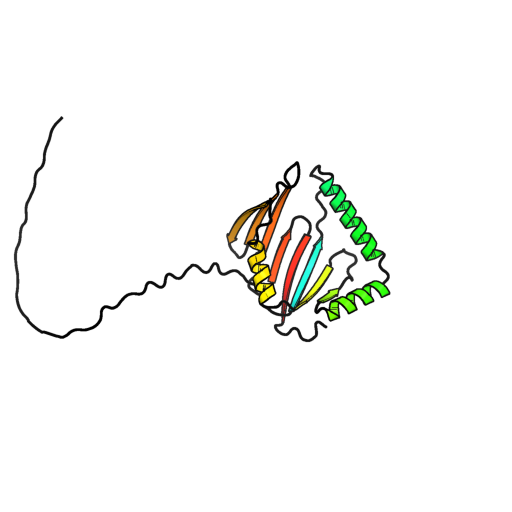4 ? -0.854 -24.118 -14.345 1.00 76.94 84 ALA A O 1
ATOM 654 N N . MET A 1 85 ? -1.347 -22.203 -13.292 1.00 74.50 85 MET A N 1
ATOM 655 C CA . MET A 1 85 ? -1.533 -22.836 -11.995 1.00 74.50 85 MET A CA 1
ATOM 656 C C . MET A 1 85 ? -2.841 -23.635 -12.018 1.00 74.50 85 MET A C 1
ATOM 658 O O . MET A 1 85 ? -3.890 -23.033 -12.272 1.00 74.50 85 MET A O 1
ATOM 662 N N . PRO A 1 86 ? -2.811 -24.959 -11.765 1.00 78.06 86 PRO A N 1
ATOM 663 C CA . PRO A 1 86 ? -4.026 -25.762 -11.698 1.00 78.06 86 PRO A CA 1
ATOM 664 C C . PRO A 1 86 ? -4.981 -25.211 -10.640 1.00 78.06 86 PRO A C 1
ATOM 666 O O . PRO A 1 86 ? -4.534 -24.713 -9.605 1.00 78.06 86 PRO A O 1
ATOM 669 N N . GLU A 1 87 ? -6.283 -25.319 -10.887 1.00 78.31 87 GLU A N 1
ATOM 670 C CA . GLU A 1 87 ? -7.319 -24.819 -9.975 1.00 78.31 87 GLU A CA 1
ATOM 671 C C . GLU A 1 87 ? -7.178 -25.413 -8.568 1.00 78.31 87 GLU A C 1
ATOM 673 O O . GLU A 1 87 ? -7.233 -24.680 -7.587 1.00 78.31 87 GLU A O 1
ATOM 678 N N . GLU A 1 88 ? -6.846 -26.702 -8.467 1.00 78.75 88 GLU A N 1
ATOM 679 C CA . GLU A 1 88 ? -6.567 -27.379 -7.195 1.00 78.75 88 GLU A CA 1
ATOM 680 C C . GLU A 1 88 ? -5.411 -26.725 -6.418 1.00 78.75 88 GLU A C 1
ATOM 682 O O . GLU A 1 88 ? -5.494 -26.529 -5.206 1.00 78.75 88 GLU A O 1
ATOM 687 N N . ARG A 1 89 ? -4.344 -26.306 -7.116 1.00 80.12 89 ARG A N 1
ATOM 688 C CA . ARG A 1 89 ? -3.225 -25.582 -6.494 1.00 80.12 89 ARG A CA 1
ATOM 689 C C . ARG A 1 89 ? -3.591 -24.151 -6.119 1.00 80.12 89 ARG A C 1
ATOM 691 O O . ARG A 1 89 ? -3.111 -23.679 -5.094 1.00 80.12 89 ARG A O 1
ATOM 698 N N . ARG A 1 90 ? -4.429 -23.471 -6.909 1.00 75.06 90 ARG A N 1
ATOM 699 C CA . ARG A 1 90 ? -4.981 -22.156 -6.536 1.00 75.06 90 ARG A CA 1
ATOM 700 C C . ARG A 1 90 ? -5.803 -22.263 -5.257 1.00 75.06 90 ARG A C 1
ATOM 702 O O . ARG A 1 90 ? -5.490 -21.561 -4.306 1.00 75.06 90 ARG A O 1
ATOM 709 N N . ALA A 1 91 ? -6.742 -23.201 -5.199 1.00 76.00 91 ALA A N 1
ATOM 710 C CA . ALA A 1 91 ? -7.582 -23.427 -4.027 1.00 76.00 91 ALA A CA 1
ATOM 711 C C . ALA A 1 91 ? -6.765 -23.807 -2.778 1.00 76.00 91 ALA A C 1
ATOM 713 O O . ALA A 1 91 ? -7.071 -23.349 -1.680 1.00 76.00 91 ALA A O 1
ATOM 714 N N . ALA A 1 92 ? -5.702 -24.606 -2.932 1.00 80.31 92 ALA A N 1
ATOM 715 C CA . ALA A 1 92 ? -4.799 -24.930 -1.827 1.00 80.31 92 ALA A CA 1
ATOM 716 C C . ALA A 1 92 ? -4.098 -23.680 -1.263 1.00 80.31 92 ALA A C 1
ATOM 718 O O . ALA A 1 92 ? -4.070 -23.499 -0.048 1.00 80.31 92 ALA A O 1
ATOM 719 N N . ILE A 1 93 ? -3.594 -22.798 -2.135 1.00 80.19 93 ILE A N 1
ATOM 720 C CA . ILE A 1 93 ? -2.951 -21.536 -1.735 1.00 80.19 93 ILE A CA 1
ATOM 721 C C . ILE A 1 93 ? -3.964 -20.580 -1.098 1.00 80.19 93 ILE A C 1
ATOM 723 O O . ILE A 1 93 ? -3.667 -19.984 -0.068 1.00 80.19 93 ILE A O 1
ATOM 727 N N . GLU A 1 94 ? -5.156 -20.441 -1.682 1.00 77.06 94 GLU A N 1
ATOM 728 C CA . GLU A 1 94 ? -6.224 -19.600 -1.130 1.00 77.06 94 GLU A CA 1
ATOM 729 C C . GLU A 1 94 ? -6.606 -20.072 0.279 1.00 77.06 94 GLU A C 1
ATOM 731 O O . GLU A 1 94 ? -6.670 -19.259 1.195 1.00 77.06 94 GLU A O 1
ATOM 736 N N . LYS A 1 95 ? -6.742 -21.386 0.495 1.00 76.88 95 LYS A N 1
ATOM 737 C CA . LYS A 1 95 ? -7.047 -21.974 1.809 1.00 76.88 95 LYS A CA 1
ATOM 738 C C . LYS A 1 95 ? -5.927 -21.777 2.839 1.00 76.88 95 LYS A C 1
ATOM 740 O O . LYS A 1 95 ? -6.198 -21.530 4.015 1.00 76.88 95 LYS A O 1
ATOM 745 N N . GLU A 1 96 ? -4.672 -21.901 2.417 1.00 78.38 96 GLU A N 1
ATOM 746 C CA . GLU A 1 96 ? -3.515 -21.672 3.290 1.00 78.38 96 GLU A CA 1
ATOM 747 C C . GLU A 1 96 ? -3.390 -20.189 3.683 1.00 78.38 96 GLU A C 1
ATOM 749 O O . GLU A 1 96 ? -3.160 -19.873 4.849 1.00 78.38 96 GLU A O 1
ATOM 754 N N . MET A 1 97 ? -3.621 -19.269 2.740 1.00 75.69 97 MET A N 1
ATOM 755 C CA . MET A 1 97 ? -3.634 -17.821 2.991 1.00 75.69 97 MET A CA 1
ATOM 756 C C . MET A 1 97 ? -4.807 -17.397 3.875 1.00 75.69 97 MET A C 1
ATOM 758 O O . MET A 1 97 ? -4.632 -16.555 4.758 1.00 75.69 97 MET A O 1
ATOM 762 N N . ALA A 1 98 ? -5.973 -18.016 3.685 1.00 73.94 98 ALA A N 1
ATOM 763 C CA . ALA A 1 98 ? -7.149 -17.779 4.507 1.00 73.94 98 ALA A CA 1
ATOM 764 C C . ALA A 1 98 ? -6.833 -18.070 5.983 1.00 73.94 98 ALA A C 1
ATOM 766 O O . ALA A 1 98 ? -7.043 -17.210 6.841 1.00 73.94 98 ALA A O 1
ATOM 767 N N . THR A 1 99 ? -6.141 -19.189 6.245 1.00 74.06 99 THR A N 1
ATOM 768 C CA . THR A 1 99 ? -5.673 -19.565 7.593 1.00 74.06 99 THR A CA 1
ATOM 769 C C . THR A 1 99 ? -4.733 -18.508 8.198 1.00 74.06 99 THR A C 1
ATOM 771 O O . THR A 1 99 ? -4.677 -18.341 9.417 1.00 74.06 99 THR A O 1
ATOM 774 N N . ALA A 1 100 ? -4.006 -17.763 7.360 1.00 72.50 100 ALA A N 1
ATOM 775 C CA . ALA A 1 100 ? -3.146 -16.649 7.762 1.00 72.50 100 ALA A CA 1
ATOM 776 C C . ALA A 1 100 ? -3.891 -15.299 7.889 1.00 72.50 100 ALA A C 1
ATOM 778 O O . ALA A 1 100 ? -3.254 -14.266 8.095 1.00 72.50 100 ALA A O 1
ATOM 779 N N . GLY A 1 101 ? -5.224 -15.291 7.782 1.00 63.22 101 GLY A N 1
ATOM 780 C CA . GLY A 1 101 ? -6.062 -14.094 7.881 1.00 63.22 101 GLY A CA 1
ATOM 781 C C . GLY A 1 101 ? -6.145 -13.278 6.588 1.00 63.22 101 GLY A C 1
ATOM 782 O O . GLY A 1 101 ? -6.396 -12.069 6.647 1.00 63.22 101 GLY A O 1
ATOM 783 N N . VAL A 1 102 ? -5.927 -13.914 5.431 1.00 72.75 102 VAL A N 1
ATOM 784 C CA . VAL A 1 102 ? -5.995 -13.284 4.104 1.00 72.75 102 VAL A CA 1
ATOM 785 C C . VAL A 1 102 ? -6.929 -14.080 3.188 1.00 72.75 102 VAL A C 1
ATOM 787 O O . VAL A 1 102 ? -6.566 -15.146 2.701 1.00 72.75 102 VAL A O 1
ATOM 790 N N . ASP A 1 103 ? -8.111 -13.538 2.887 1.00 74.31 103 ASP A N 1
ATOM 791 C CA . ASP A 1 103 ? -8.987 -14.056 1.823 1.00 74.31 103 ASP A CA 1
ATOM 792 C C . ASP A 1 103 ? -8.463 -13.544 0.476 1.00 74.31 103 ASP A C 1
ATOM 794 O O . ASP A 1 103 ? -8.764 -12.428 0.035 1.00 74.31 103 ASP A O 1
ATOM 798 N N . LEU A 1 104 ? -7.593 -14.338 -0.143 1.00 71.44 104 LEU A N 1
ATOM 799 C CA . LEU A 1 104 ? -7.015 -14.048 -1.445 1.00 71.44 104 LEU A CA 1
ATOM 800 C C . LEU A 1 104 ? -7.940 -14.571 -2.547 1.00 71.44 104 LEU A C 1
ATOM 802 O O . LEU A 1 104 ? -8.239 -15.756 -2.595 1.00 71.44 104 LEU A O 1
ATOM 806 N N . ARG A 1 105 ? -8.334 -13.705 -3.486 1.00 67.25 105 ARG A N 1
ATOM 807 C CA . ARG A 1 105 ? -9.141 -14.095 -4.649 1.00 67.25 105 ARG A CA 1
ATOM 808 C C . ARG A 1 105 ? -8.306 -13.948 -5.909 1.00 67.25 105 ARG A C 1
ATOM 810 O O . ARG A 1 105 ? -8.182 -12.849 -6.455 1.00 67.25 105 ARG A O 1
ATOM 817 N N . LEU A 1 106 ? -7.747 -15.058 -6.392 1.00 64.12 106 LEU A N 1
ATOM 818 C CA . LEU A 1 106 ? -6.859 -15.083 -7.566 1.00 64.12 106 LEU A CA 1
ATOM 819 C C . LEU A 1 106 ? -7.603 -15.096 -8.917 1.00 64.12 106 LEU A C 1
ATOM 821 O O . LEU A 1 106 ? -7.012 -15.366 -9.960 1.00 64.12 106 LEU A O 1
ATOM 825 N N . SER A 1 107 ? -8.902 -14.802 -8.923 1.00 52.03 107 SER A N 1
ATOM 826 C CA . SER A 1 107 ? -9.820 -15.323 -9.942 1.00 52.03 107 SER A CA 1
ATOM 827 C C . SER A 1 107 ? -10.287 -14.318 -10.999 1.00 52.03 107 SER A C 1
ATOM 829 O O . SER A 1 107 ? -11.418 -14.424 -11.472 1.00 52.03 107 SER A O 1
ATOM 831 N N . LYS A 1 108 ? -9.451 -13.356 -11.422 1.00 54.22 108 LYS A N 1
ATOM 832 C CA . LYS A 1 108 ? -9.806 -12.478 -12.553 1.00 54.22 108 LYS A CA 1
ATOM 833 C C . LYS A 1 108 ? -8.870 -12.630 -13.767 1.00 54.22 108 LYS A C 1
ATOM 835 O O . LYS A 1 108 ? -7.659 -12.449 -13.635 1.00 54.22 108 LYS A O 1
ATOM 840 N N . PRO A 1 109 ? -9.415 -12.932 -14.967 1.00 48.88 109 PRO A N 1
ATOM 841 C CA . PRO A 1 109 ? -8.651 -13.065 -16.217 1.00 48.88 109 PRO A CA 1
ATOM 842 C C . PRO A 1 109 ? -7.904 -11.798 -16.668 1.00 48.88 109 PRO A C 1
ATOM 844 O O . PRO A 1 109 ? -7.046 -11.872 -17.543 1.00 48.88 109 PRO A O 1
ATOM 847 N N . ASP A 1 110 ? -8.230 -10.640 -16.095 1.00 54.38 110 ASP A N 1
ATOM 848 C CA . ASP A 1 110 ? -7.627 -9.334 -16.389 1.00 54.38 110 ASP A CA 1
ATOM 849 C C . ASP A 1 110 ? -6.300 -9.089 -15.638 1.00 54.38 110 ASP A C 1
ATOM 851 O O . ASP A 1 110 ? -5.612 -8.097 -15.886 1.00 54.38 110 ASP A O 1
ATOM 855 N N . GLY A 1 111 ? -5.901 -10.007 -14.749 1.00 60.03 111 GLY A N 1
ATOM 856 C CA . GLY A 1 111 ? -4.699 -9.874 -13.927 1.00 60.03 111 GLY A CA 1
ATOM 857 C C . GLY A 1 111 ? -4.861 -8.919 -12.741 1.00 60.03 111 GLY A C 1
ATOM 858 O O . GLY A 1 111 ? -3.859 -8.599 -12.100 1.00 60.03 111 GLY A O 1
ATOM 859 N N . VAL A 1 112 ? -6.087 -8.472 -12.440 1.00 64.88 112 VAL A N 1
ATOM 860 C CA . VAL A 1 112 ? -6.399 -7.726 -11.219 1.00 64.88 112 VAL A CA 1
ATOM 861 C C . VAL A 1 112 ? -6.509 -8.713 -10.064 1.00 64.88 112 VAL A C 1
ATOM 863 O O . VAL A 1 112 ? -7.397 -9.564 -10.027 1.00 64.88 112 VAL A O 1
ATOM 866 N N . MET A 1 113 ? -5.612 -8.580 -9.092 1.00 74.62 113 MET A N 1
ATOM 867 C CA . MET A 1 113 ? -5.654 -9.375 -7.867 1.00 74.62 113 MET A CA 1
ATOM 868 C C . MET A 1 113 ? -6.459 -8.617 -6.819 1.00 74.62 113 MET A C 1
ATOM 870 O O . MET A 1 113 ? -6.255 -7.416 -6.640 1.00 74.62 113 MET A O 1
ATOM 874 N N . SER A 1 114 ? -7.355 -9.303 -6.114 1.00 82.44 114 SER A N 1
ATOM 875 C CA . SER A 1 114 ? -8.032 -8.729 -4.953 1.00 82.44 114 SER A CA 1
ATOM 876 C C . SER A 1 114 ? -7.851 -9.605 -3.731 1.00 82.44 114 SER A C 1
ATOM 878 O O . SER A 1 114 ? -7.930 -10.828 -3.837 1.00 82.44 114 SER A O 1
ATOM 880 N N . ALA A 1 115 ? -7.648 -8.977 -2.582 1.00 83.62 115 ALA A N 1
ATOM 881 C CA . ALA A 1 115 ? -7.532 -9.665 -1.309 1.00 83.62 115 ALA A CA 1
ATOM 882 C C . ALA A 1 115 ? -8.344 -8.929 -0.252 1.00 83.62 115 ALA A C 1
ATOM 884 O O . ALA A 1 115 ? -8.351 -7.697 -0.227 1.00 83.62 115 ALA A O 1
ATOM 885 N N . GLN A 1 116 ? -9.004 -9.674 0.628 1.00 88.62 116 GLN A N 1
ATOM 886 C CA . GLN A 1 116 ? -9.505 -9.130 1.878 1.00 88.62 116 GLN A CA 1
ATOM 887 C C . GLN A 1 116 ? -8.568 -9.539 3.007 1.00 88.62 116 GLN A C 1
ATOM 889 O O . GLN A 1 116 ? -8.202 -10.704 3.131 1.00 88.62 116 GLN A O 1
ATOM 894 N N . GLN A 1 117 ? -8.165 -8.578 3.827 1.00 86.94 117 GLN A N 1
ATOM 895 C CA . GLN A 1 117 ? -7.265 -8.818 4.947 1.00 86.94 117 GLN A CA 1
ATOM 896 C C . GLN A 1 117 ? -7.734 -8.068 6.185 1.00 86.94 117 GLN A C 1
ATOM 898 O O . GLN A 1 117 ? -8.238 -6.944 6.101 1.00 86.94 117 GLN A O 1
ATOM 903 N N . CYS A 1 118 ? -7.529 -8.677 7.347 1.00 88.94 118 CYS A N 1
ATOM 904 C CA . CYS A 1 118 ? -7.633 -7.959 8.607 1.00 88.94 118 CYS A CA 1
ATOM 905 C C . CYS A 1 118 ? -6.402 -7.060 8.771 1.00 88.94 118 CYS A C 1
ATOM 907 O O . CYS A 1 118 ? -5.274 -7.539 8.741 1.00 88.94 118 CYS A O 1
ATOM 909 N N . MET A 1 119 ? -6.614 -5.758 8.942 1.00 89.25 119 MET A N 1
ATOM 910 C CA . MET A 1 119 ? -5.564 -4.797 9.258 1.00 89.25 119 MET A CA 1
ATOM 911 C C . MET A 1 119 ? -5.642 -4.431 10.738 1.00 89.25 119 MET A C 1
ATOM 913 O O . MET A 1 119 ? -6.601 -3.804 11.198 1.00 89.25 119 MET A O 1
ATOM 917 N N . THR A 1 120 ? -4.611 -4.795 11.490 1.00 87.44 120 THR A N 1
ATOM 918 C CA . THR A 1 120 ? -4.466 -4.418 12.897 1.00 87.44 120 THR A CA 1
ATOM 919 C C . THR A 1 120 ? -4.088 -2.942 13.043 1.00 87.44 120 THR A C 1
ATOM 921 O O . THR A 1 120 ? -3.546 -2.316 12.131 1.00 87.44 120 THR A O 1
ATOM 924 N N . ALA A 1 121 ? -4.289 -2.372 14.236 1.00 85.62 121 ALA A N 1
ATOM 925 C CA . ALA A 1 121 ? -3.872 -0.997 14.529 1.00 85.62 121 ALA A CA 1
ATOM 926 C C . ALA A 1 121 ? -2.362 -0.769 14.332 1.00 85.62 121 ALA A C 1
ATOM 928 O O . ALA A 1 121 ? -1.940 0.293 13.876 1.00 85.62 121 ALA A O 1
ATOM 929 N N . LYS A 1 122 ? -1.543 -1.786 14.629 1.00 83.81 122 LYS A N 1
ATOM 930 C CA . LYS A 1 122 ? -0.094 -1.738 14.407 1.00 83.81 122 LYS A CA 1
ATOM 931 C C . LYS A 1 122 ? 0.240 -1.660 12.916 1.00 83.81 122 LYS A C 1
ATOM 933 O O . LYS A 1 122 ? 1.132 -0.910 12.530 1.00 83.81 122 LYS A O 1
ATOM 938 N N . GLU A 1 123 ? -0.462 -2.420 12.084 1.00 83.25 123 GLU A N 1
ATOM 939 C CA . GLU A 1 123 ? -0.258 -2.419 10.632 1.00 83.25 123 GLU A CA 1
ATOM 940 C C . GLU A 1 123 ? -0.761 -1.134 9.986 1.00 83.25 123 GLU A C 1
ATOM 942 O O . GLU A 1 123 ? -0.064 -0.577 9.144 1.00 83.25 123 GLU A O 1
ATOM 947 N N . ALA A 1 124 ? -1.903 -0.610 10.434 1.00 82.56 124 ALA A N 1
ATOM 948 C CA . ALA A 1 124 ? -2.406 0.689 10.001 1.00 82.56 124 ALA A CA 1
ATOM 949 C C . ALA A 1 124 ? -1.407 1.819 10.305 1.00 82.56 124 ALA A C 1
ATOM 951 O O . ALA A 1 124 ? -1.081 2.621 9.427 1.00 82.56 124 ALA A O 1
ATOM 952 N N . ALA A 1 125 ? -0.851 1.839 11.522 1.00 82.38 125 ALA A N 1
ATOM 953 C CA . ALA A 1 125 ? 0.187 2.794 11.902 1.00 82.38 125 ALA A CA 1
ATOM 954 C C . ALA A 1 125 ? 1.459 2.621 11.059 1.00 82.38 125 ALA A C 1
ATOM 956 O O . ALA A 1 125 ? 2.055 3.605 10.619 1.00 82.38 125 ALA A O 1
ATOM 957 N N . ARG A 1 126 ? 1.857 1.373 10.782 1.00 81.38 126 ARG A N 1
ATOM 958 C CA . ARG A 1 126 ? 3.002 1.083 9.914 1.00 81.38 126 ARG A CA 1
ATOM 959 C C . ARG A 1 126 ? 2.766 1.553 8.482 1.00 81.38 126 ARG A C 1
ATOM 961 O O . ARG A 1 126 ? 3.677 2.112 7.889 1.00 81.38 126 ARG A O 1
ATOM 968 N N . LEU A 1 127 ? 1.569 1.366 7.932 1.00 78.88 127 LEU A N 1
ATOM 969 C CA . LEU A 1 127 ? 1.225 1.823 6.586 1.00 78.88 127 LEU A CA 1
ATOM 970 C C . LEU A 1 127 ? 1.252 3.356 6.494 1.00 78.88 127 LEU A C 1
ATOM 972 O O . LEU A 1 127 ? 1.840 3.900 5.561 1.00 78.88 127 LEU A O 1
ATOM 976 N N . ALA A 1 128 ? 0.714 4.050 7.501 1.00 76.12 128 ALA A N 1
ATOM 977 C CA . ALA A 1 128 ? 0.817 5.505 7.601 1.00 76.12 128 ALA A CA 1
ATOM 978 C C . ALA A 1 128 ? 2.286 5.971 7.693 1.00 76.12 128 ALA A C 1
ATOM 980 O O . ALA A 1 128 ? 2.674 6.961 7.070 1.00 76.12 128 ALA A O 1
ATOM 981 N N . ALA A 1 129 ? 3.125 5.224 8.416 1.00 75.88 129 ALA A N 1
ATOM 982 C CA . ALA A 1 129 ? 4.553 5.497 8.553 1.00 75.88 129 ALA A CA 1
ATOM 983 C C . ALA A 1 129 ? 5.397 5.049 7.347 1.00 75.88 129 ALA A C 1
ATOM 985 O O . ALA A 1 129 ? 6.504 5.552 7.176 1.00 75.88 129 ALA A O 1
ATOM 986 N N . ALA A 1 130 ? 4.909 4.157 6.480 1.00 70.94 130 ALA A N 1
ATOM 987 C CA . ALA A 1 130 ? 5.664 3.639 5.335 1.00 70.94 130 ALA A CA 1
ATOM 988 C C . ALA A 1 130 ? 6.048 4.753 4.346 1.00 70.94 130 ALA A C 1
ATOM 990 O O . ALA A 1 130 ? 7.113 4.712 3.733 1.00 70.94 130 ALA A O 1
ATOM 991 N N . GLN A 1 131 ? 5.234 5.810 4.261 1.00 65.56 131 GLN A N 1
ATOM 992 C CA . GLN A 1 131 ? 5.561 7.030 3.509 1.00 65.56 131 GLN A CA 1
ATOM 993 C C . GLN A 1 131 ? 6.769 7.786 4.083 1.00 65.56 131 GLN A C 1
ATOM 995 O O . GLN A 1 131 ? 7.352 8.623 3.393 1.00 65.56 131 GLN A O 1
ATOM 1000 N N . LEU A 1 132 ? 7.134 7.496 5.337 1.00 69.31 132 LEU A N 1
ATOM 1001 C CA . LEU A 1 132 ? 8.180 8.135 6.134 1.00 69.31 132 LEU A CA 1
ATOM 1002 C C . LEU A 1 132 ? 9.411 7.237 6.367 1.00 69.31 132 LEU A C 1
ATOM 1004 O O . LEU A 1 132 ? 10.472 7.760 6.703 1.00 69.31 132 LEU A O 1
ATOM 1008 N N . GLU A 1 133 ? 9.374 5.949 6.017 1.00 70.19 133 GLU A N 1
ATOM 1009 C CA . GLU A 1 133 ? 10.542 5.054 6.094 1.00 70.19 133 GLU A CA 1
ATOM 1010 C C . GLU A 1 133 ? 11.559 5.308 4.963 1.00 70.19 133 GLU A C 1
ATOM 1012 O O . GLU A 1 133 ? 11.225 5.258 3.779 1.00 70.19 133 GLU A O 1
ATOM 1017 N N . GLN A 1 134 ? 12.812 5.612 5.314 1.00 68.50 134 GLN A N 1
ATOM 1018 C CA . GLN A 1 134 ? 13.898 5.806 4.349 1.00 68.50 134 GLN A CA 1
ATOM 1019 C C . GLN A 1 134 ? 14.657 4.491 4.137 1.00 68.50 134 GLN A C 1
ATOM 1021 O O . GLN A 1 134 ? 15.109 3.867 5.096 1.00 68.50 134 GLN A O 1
ATOM 1026 N N . LYS A 1 135 ? 14.832 4.082 2.876 1.00 72.50 135 LYS A N 1
ATOM 1027 C CA . LYS A 1 135 ? 15.693 2.945 2.517 1.00 72.50 135 LYS A CA 1
ATOM 1028 C C . LYS A 1 135 ? 17.159 3.381 2.460 1.00 72.50 135 LYS A C 1
ATOM 1030 O O . LYS A 1 135 ? 17.461 4.487 2.010 1.00 72.50 135 LYS A O 1
ATOM 1035 N N . ALA A 1 136 ? 18.069 2.505 2.889 1.00 71.00 136 ALA A N 1
ATOM 1036 C CA . ALA A 1 136 ? 19.506 2.725 2.729 1.00 71.00 136 ALA A CA 1
ATOM 1037 C C . ALA A 1 136 ? 19.843 2.948 1.242 1.00 71.00 136 ALA A C 1
ATOM 1039 O O . ALA A 1 136 ? 19.272 2.289 0.378 1.00 71.00 136 ALA A O 1
ATOM 1040 N N . ASN A 1 137 ? 20.746 3.889 0.949 1.00 80.88 137 ASN A N 1
ATOM 1041 C CA . ASN A 1 137 ? 21.168 4.278 -0.409 1.00 80.88 137 ASN A CA 1
ATOM 1042 C C . ASN A 1 137 ? 20.101 4.960 -1.289 1.00 80.88 137 ASN A C 1
ATOM 1044 O O . ASN A 1 137 ? 20.364 5.222 -2.466 1.00 80.88 137 ASN A O 1
ATOM 1048 N N . CYS A 1 138 ? 18.947 5.327 -0.719 1.00 81.50 138 CYS A N 1
ATOM 1049 C CA . CYS A 1 138 ? 17.923 6.111 -1.400 1.00 81.50 138 CYS A CA 1
ATOM 1050 C C . CYS A 1 138 ? 17.695 7.466 -0.712 1.00 81.50 138 CYS A C 1
ATOM 1052 O O . CYS A 1 138 ? 17.563 7.567 0.512 1.00 81.50 138 CYS A O 1
ATOM 1054 N N . GLN A 1 139 ? 17.621 8.529 -1.510 1.00 86.88 139 GLN A N 1
ATOM 1055 C CA . GLN A 1 139 ? 17.080 9.816 -1.085 1.00 86.88 139 GLN A CA 1
ATOM 1056 C C . GLN A 1 139 ? 15.587 9.851 -1.378 1.00 86.8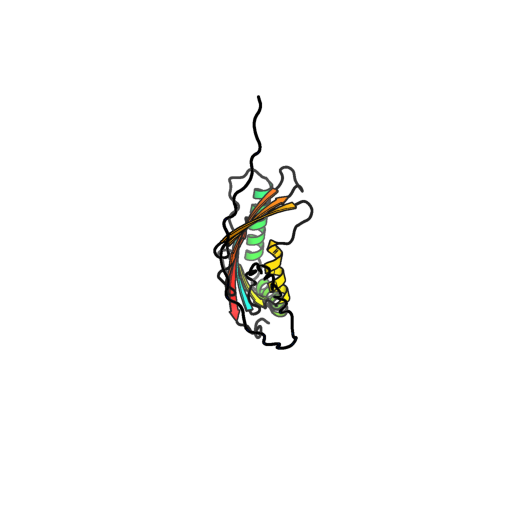8 139 GLN A C 1
ATOM 1058 O O . GLN A 1 139 ? 15.140 9.331 -2.398 1.00 86.88 139 GLN A O 1
ATOM 1063 N N . ARG A 1 140 ? 14.816 10.471 -0.486 1.00 85.69 140 ARG A N 1
ATOM 1064 C CA . ARG A 1 140 ? 13.374 10.608 -0.647 1.00 85.69 140 ARG A CA 1
ATOM 1065 C C . ARG A 1 140 ? 12.942 12.045 -0.428 1.00 85.69 140 ARG A C 1
ATOM 1067 O O . ARG A 1 140 ? 13.315 12.660 0.568 1.00 85.69 140 ARG A O 1
ATOM 1074 N N . THR A 1 141 ? 12.063 12.514 -1.296 1.00 88.38 141 THR A N 1
ATOM 1075 C CA . THR A 1 141 ? 11.321 13.760 -1.141 1.00 88.38 141 THR A CA 1
ATOM 1076 C C . THR A 1 141 ? 9.848 13.424 -0.953 1.00 88.38 141 THR A C 1
ATOM 1078 O O . THR A 1 141 ? 9.272 12.695 -1.757 1.00 88.38 141 THR A O 1
ATOM 1081 N N . VAL A 1 142 ? 9.249 13.926 0.127 1.00 88.12 142 VAL A N 1
ATOM 1082 C CA . VAL A 1 142 ? 7.817 13.779 0.413 1.00 88.12 142 VAL A CA 1
ATOM 1083 C C . VAL A 1 142 ? 7.174 15.149 0.274 1.00 88.12 142 VAL A C 1
ATOM 1085 O O . VAL A 1 142 ? 7.605 16.103 0.920 1.00 88.12 142 VAL A O 1
ATOM 1088 N N . THR A 1 143 ? 6.147 15.248 -0.559 1.00 89.06 143 THR A N 1
ATOM 1089 C CA . THR A 1 143 ? 5.405 16.483 -0.800 1.00 89.06 143 THR A CA 1
ATOM 1090 C C . THR A 1 143 ? 3.929 16.228 -0.546 1.00 89.06 143 THR A C 1
ATOM 1092 O O . THR A 1 143 ? 3.309 15.427 -1.240 1.00 89.06 143 THR A O 1
ATOM 1095 N N . GLN A 1 144 ? 3.355 16.915 0.440 1.00 86.81 144 GLN A N 1
ATOM 1096 C CA . GLN A 1 144 ? 1.904 16.943 0.613 1.00 86.81 144 GLN A CA 1
ATOM 1097 C C . GLN A 1 144 ? 1.307 17.969 -0.348 1.00 86.81 144 GLN A C 1
ATOM 1099 O O . GLN A 1 144 ? 1.738 19.121 -0.361 1.00 86.81 144 GLN A O 1
ATOM 1104 N N . GLN A 1 145 ? 0.335 17.545 -1.152 1.00 85.88 145 GLN A N 1
ATOM 1105 C CA . GLN A 1 145 ? -0.319 18.389 -2.155 1.00 85.88 145 GLN A CA 1
ATOM 1106 C C . GLN A 1 145 ? -1.697 18.908 -1.706 1.00 85.88 145 GLN A C 1
ATOM 1108 O O . GLN A 1 145 ? -2.334 19.643 -2.451 1.00 85.88 145 GLN A O 1
ATOM 1113 N N . GLY A 1 146 ? -2.129 18.586 -0.480 1.00 78.38 146 GLY A N 1
ATOM 1114 C CA . GLY A 1 146 ? -3.479 18.883 0.015 1.00 78.38 146 GLY A CA 1
ATOM 1115 C C . GLY A 1 146 ? -4.453 17.727 -0.235 1.00 78.38 146 GLY A C 1
ATOM 1116 O O . GLY A 1 146 ? -4.093 16.745 -0.878 1.00 78.38 146 GLY A O 1
ATOM 1117 N N . ASP A 1 147 ? -5.654 17.801 0.347 1.00 80.62 147 ASP A N 1
ATOM 1118 C CA . ASP A 1 147 ? -6.762 16.842 0.153 1.00 80.62 147 ASP A CA 1
ATOM 1119 C C . ASP A 1 147 ? -6.411 15.357 0.360 1.00 80.62 147 ASP A C 1
ATOM 1121 O O . ASP A 1 147 ? -6.992 14.455 -0.238 1.00 80.62 147 ASP A O 1
ATOM 1125 N N . GLY A 1 148 ? -5.442 15.091 1.236 1.00 82.25 148 GLY A N 1
ATOM 1126 C CA . GLY A 1 148 ? -4.958 13.745 1.524 1.00 82.25 148 GLY A CA 1
ATOM 1127 C C . GLY A 1 148 ? -4.089 13.108 0.448 1.00 82.25 148 GLY A C 1
ATOM 1128 O O . GLY A 1 148 ? -3.927 11.887 0.426 1.00 82.25 148 GLY A O 1
ATOM 1129 N N . VAL A 1 149 ? -3.525 13.926 -0.439 1.00 87.88 149 VAL A N 1
ATOM 1130 C CA . VAL A 1 149 ? -2.573 13.503 -1.459 1.00 87.88 149 VAL A CA 1
ATOM 1131 C C . VAL A 1 149 ? -1.143 13.756 -0.982 1.00 87.88 149 VAL A C 1
ATOM 1133 O O . VAL A 1 149 ? -0.744 14.891 -0.701 1.00 87.88 149 VAL A O 1
ATOM 1136 N N . THR A 1 150 ? -0.346 12.692 -0.957 1.00 89.50 150 THR A N 1
ATOM 1137 C CA . THR A 1 150 ? 1.090 12.723 -0.675 1.00 89.50 150 THR A CA 1
ATOM 1138 C C . THR A 1 150 ? 1.850 12.152 -1.863 1.00 89.50 150 THR A C 1
ATOM 1140 O O . THR A 1 150 ? 1.692 10.985 -2.209 1.00 89.50 150 THR A O 1
ATOM 1143 N N . VAL A 1 151 ? 2.729 12.948 -2.461 1.00 89.00 151 VAL A N 1
ATOM 1144 C CA . VAL A 1 151 ? 3.646 12.495 -3.508 1.00 89.00 151 VAL A CA 1
ATOM 1145 C C . VAL A 1 151 ? 4.993 12.172 -2.881 1.00 89.00 151 VAL A C 1
ATOM 1147 O O . VAL A 1 151 ? 5.573 12.979 -2.154 1.00 89.00 151 VAL A O 1
ATOM 1150 N N . VAL A 1 152 ? 5.499 10.980 -3.170 1.00 87.88 152 VAL A N 1
ATOM 1151 C CA . VAL A 1 152 ? 6.796 10.493 -2.718 1.00 87.88 152 VAL A CA 1
ATOM 1152 C C . VAL A 1 152 ? 7.677 10.264 -3.936 1.00 87.88 152 VAL A C 1
ATOM 1154 O O . VAL A 1 152 ? 7.381 9.421 -4.777 1.00 87.88 152 VAL A O 1
ATOM 1157 N N . VAL A 1 153 ? 8.781 10.998 -4.022 1.00 88.06 153 VAL A N 1
ATOM 1158 C CA . VAL A 1 153 ? 9.830 10.773 -5.021 1.00 88.06 153 VAL A CA 1
ATOM 1159 C C . VAL A 1 153 ? 11.008 10.117 -4.321 1.00 88.06 153 VAL A C 1
ATOM 1161 O O . VAL A 1 153 ? 11.474 10.616 -3.300 1.00 88.06 153 VAL A O 1
ATOM 1164 N N . MET A 1 154 ? 11.484 8.997 -4.850 1.00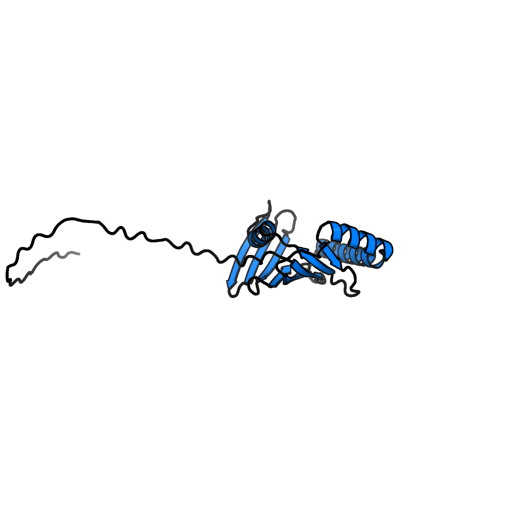 86.12 154 MET A N 1
ATOM 1165 C CA . MET A 1 154 ? 12.606 8.243 -4.309 1.00 86.12 154 MET A CA 1
ATOM 1166 C C . MET A 1 154 ? 13.675 8.046 -5.382 1.00 86.12 154 MET A C 1
ATOM 1168 O O . MET A 1 154 ? 13.387 7.513 -6.451 1.00 86.12 154 MET A O 1
ATOM 1172 N N . THR A 1 155 ? 14.906 8.434 -5.059 1.00 85.69 155 THR A N 1
ATOM 1173 C CA . THR A 1 155 ? 16.091 8.319 -5.914 1.00 85.69 155 THR A CA 1
ATOM 1174 C C . THR A 1 155 ? 17.100 7.403 -5.240 1.00 85.69 155 THR A C 1
ATOM 1176 O O . THR A 1 155 ? 17.660 7.767 -4.205 1.00 85.69 155 THR A O 1
ATOM 1179 N N . CYS A 1 156 ? 17.350 6.232 -5.813 1.00 84.19 156 CYS A N 1
ATOM 1180 C CA . CYS A 1 156 ? 18.298 5.248 -5.299 1.00 84.19 156 CYS A CA 1
ATOM 1181 C C . CYS A 1 156 ? 19.583 5.246 -6.138 1.00 84.19 156 CYS A C 1
ATOM 1183 O O . CYS A 1 156 ? 19.536 5.341 -7.365 1.00 84.19 156 CYS A O 1
ATOM 1185 N N . LYS A 1 157 ? 20.739 5.200 -5.463 1.00 81.56 157 LYS A N 1
ATOM 1186 C CA . LYS A 1 157 ? 22.082 5.228 -6.083 1.00 81.56 157 LYS A CA 1
ATOM 1187 C C . LYS A 1 157 ? 22.729 3.841 -6.180 1.00 81.56 157 LYS A C 1
ATOM 1189 O O . LYS A 1 157 ? 23.945 3.723 -6.257 1.00 81.56 157 LYS A O 1
ATOM 1194 N N . ASP A 1 158 ? 21.922 2.796 -6.110 1.00 73.94 158 ASP A N 1
ATOM 1195 C CA . ASP A 1 158 ? 22.317 1.389 -6.133 1.00 73.94 158 ASP A CA 1
ATOM 1196 C C . ASP A 1 158 ? 22.549 0.828 -7.550 1.00 73.94 158 ASP A C 1
ATOM 1198 O O . ASP A 1 158 ? 22.897 -0.343 -7.691 1.00 73.94 158 ASP A O 1
ATOM 1202 N N . GLY A 1 159 ? 22.433 1.661 -8.591 1.00 62.75 159 GLY A N 1
ATOM 1203 C CA . GLY A 1 159 ? 22.757 1.323 -9.978 1.00 62.75 159 GLY A CA 1
ATOM 1204 C C . GLY A 1 159 ? 23.226 2.533 -10.792 1.00 62.75 159 GLY A C 1
ATOM 1205 O O . GLY A 1 159 ? 23.065 3.680 -10.368 1.00 62.75 159 GLY A O 1
ATOM 1206 N N . ASP A 1 160 ? 23.811 2.257 -11.960 1.00 59.81 160 ASP A N 1
ATOM 1207 C CA . ASP A 1 160 ? 24.150 3.249 -12.984 1.00 59.81 160 ASP A CA 1
ATOM 1208 C C . ASP A 1 160 ? 23.351 2.941 -14.269 1.00 59.81 160 ASP A C 1
ATOM 1210 O O . ASP A 1 160 ? 23.574 1.891 -14.880 1.00 59.81 160 ASP A O 1
ATOM 1214 N N . PRO A 1 161 ? 22.384 3.791 -14.666 1.00 68.88 161 PRO A N 1
ATOM 1215 C CA . PRO A 1 161 ? 22.016 5.058 -14.033 1.00 68.88 161 PRO A CA 1
ATOM 1216 C C . PRO A 1 161 ? 21.215 4.884 -12.732 1.00 68.88 161 PRO A C 1
ATOM 1218 O O . PRO A 1 161 ? 20.545 3.874 -12.512 1.00 68.88 161 PRO A O 1
ATOM 1221 N N . ALA A 1 162 ? 21.253 5.921 -11.887 1.00 72.06 162 ALA A N 1
ATOM 1222 C CA . ALA A 1 162 ? 20.468 5.991 -10.657 1.00 72.06 162 ALA A CA 1
ATOM 1223 C C . ALA A 1 162 ? 18.967 5.818 -10.944 1.00 72.06 162 ALA A C 1
ATOM 1225 O O . ALA A 1 162 ? 18.414 6.431 -11.860 1.00 72.06 162 ALA A O 1
ATOM 1226 N N . HIS A 1 163 ? 18.295 5.010 -10.128 1.00 76.50 163 HIS A N 1
ATOM 1227 C CA . HIS A 1 163 ? 16.881 4.706 -10.300 1.00 76.50 163 HIS A CA 1
ATOM 1228 C C . HIS A 1 163 ? 16.016 5.744 -9.577 1.00 76.50 163 HIS A C 1
ATOM 1230 O O . HIS A 1 163 ? 16.128 5.926 -8.362 1.00 76.50 163 HIS A O 1
ATOM 1236 N N . ILE A 1 164 ? 15.126 6.408 -10.318 1.00 82.88 164 ILE A N 1
ATOM 1237 C CA . ILE A 1 164 ? 14.147 7.355 -9.772 1.00 82.88 164 ILE A CA 1
ATOM 1238 C C . ILE A 1 164 ? 12.757 6.737 -9.885 1.00 82.88 164 ILE A C 1
ATOM 1240 O O . ILE A 1 164 ? 12.348 6.281 -10.949 1.00 82.88 164 ILE A O 1
ATOM 1244 N N . SER A 1 165 ? 12.013 6.759 -8.785 1.00 80.81 165 SER A N 1
ATOM 1245 C CA . SER A 1 165 ? 10.621 6.323 -8.729 1.00 80.81 165 SER A CA 1
ATOM 1246 C C . SER A 1 165 ? 9.756 7.393 -8.085 1.00 80.81 165 SER A C 1
ATOM 1248 O O . SER A 1 165 ? 10.150 8.024 -7.105 1.00 80.81 165 SER A O 1
ATOM 1250 N N . THR A 1 166 ? 8.559 7.577 -8.625 1.00 87.50 166 THR A N 1
ATOM 1251 C CA . THR A 1 166 ? 7.538 8.453 -8.053 1.00 87.50 166 THR A CA 1
ATOM 1252 C C . THR A 1 166 ? 6.345 7.600 -7.665 1.00 87.50 166 THR A C 1
ATOM 1254 O O . THR A 1 166 ? 5.938 6.716 -8.415 1.00 87.50 166 THR A O 1
ATOM 1257 N N . SER A 1 167 ? 5.811 7.820 -6.470 1.00 87.19 167 SER A N 1
ATOM 1258 C CA . SER A 1 167 ? 4.598 7.172 -5.984 1.00 87.19 167 SER A CA 1
ATOM 1259 C C . SER A 1 167 ? 3.660 8.212 -5.398 1.00 87.19 167 SER A C 1
ATOM 1261 O O . SER A 1 167 ? 4.094 9.078 -4.640 1.00 87.19 167 SER A O 1
ATOM 1263 N N . THR A 1 168 ? 2.381 8.116 -5.728 1.00 91.06 168 THR A N 1
ATOM 1264 C CA . THR A 1 168 ? 1.352 9.021 -5.212 1.00 91.06 168 THR A CA 1
ATOM 1265 C C . THR A 1 168 ? 0.446 8.248 -4.278 1.00 91.06 168 THR A C 1
ATOM 1267 O O . THR A 1 168 ? -0.146 7.246 -4.661 1.00 91.06 168 THR A O 1
ATOM 1270 N N . PHE A 1 169 ? 0.334 8.711 -3.045 1.00 89.50 169 PHE A N 1
ATOM 1271 C CA . PHE A 1 169 ? -0.591 8.184 -2.060 1.00 89.50 169 PHE A CA 1
ATOM 1272 C C . PHE A 1 169 ? -1.777 9.130 -1.964 1.00 89.50 169 PHE A C 1
ATOM 1274 O O . PHE A 1 169 ? -1.597 10.339 -1.849 1.00 89.50 169 PHE A O 1
ATOM 1281 N N . THR A 1 170 ? -2.982 8.584 -1.984 1.00 91.38 170 THR A N 1
ATOM 1282 C CA . THR A 1 170 ? -4.220 9.345 -1.854 1.00 91.38 170 THR A CA 1
ATOM 1283 C C . THR A 1 170 ? -5.087 8.692 -0.797 1.00 91.38 170 THR A C 1
ATOM 1285 O O . THR A 1 170 ? -5.450 7.527 -0.935 1.00 91.38 170 THR A O 1
ATOM 1288 N N . TYR A 1 171 ? -5.435 9.435 0.247 1.00 89.94 171 TYR A N 1
ATOM 1289 C CA . TYR A 1 171 ? -6.366 8.987 1.276 1.00 89.94 171 TYR A CA 1
ATOM 1290 C C . TYR A 1 171 ? -7.727 9.645 1.086 1.00 89.94 171 TYR A C 1
ATOM 1292 O O . TYR A 1 171 ? -7.859 10.867 1.113 1.00 89.94 171 TYR A O 1
ATOM 1300 N N . TYR A 1 172 ? -8.759 8.819 0.971 1.00 90.00 172 TYR A N 1
ATOM 1301 C CA . TYR A 1 172 ? -10.154 9.241 0.912 1.00 90.00 172 TYR A CA 1
ATOM 1302 C C . TYR A 1 172 ? -10.775 9.064 2.305 1.00 90.00 172 TYR A C 1
ATOM 1304 O O . TYR A 1 172 ? -11.626 8.203 2.544 1.00 90.00 172 TYR A O 1
ATOM 1312 N N . GLY A 1 173 ? -10.277 9.852 3.262 1.00 87.81 173 GLY A N 1
ATOM 1313 C CA . GLY A 1 173 ? -10.587 9.690 4.684 1.00 87.81 173 GLY A CA 1
ATOM 1314 C C . GLY A 1 173 ? -9.978 8.418 5.290 1.00 87.81 173 GLY A C 1
ATOM 1315 O O . GLY A 1 173 ? -8.996 7.881 4.787 1.00 87.81 173 GLY A O 1
ATOM 1316 N N . GLU A 1 174 ? -10.562 7.925 6.385 1.00 89.06 174 GLU A N 1
ATOM 1317 C CA . GLU A 1 174 ? -10.043 6.756 7.124 1.00 89.06 174 GLU A CA 1
ATOM 1318 C C . GLU A 1 174 ? -10.415 5.396 6.494 1.00 89.06 174 GLU A C 1
ATOM 1320 O O . GLU A 1 174 ? -9.896 4.362 6.913 1.00 89.06 174 GLU A O 1
ATOM 1325 N N . LYS A 1 175 ? -11.338 5.382 5.516 1.00 92.62 175 LYS A N 1
ATOM 1326 C CA . LYS A 1 175 ? -11.997 4.163 4.997 1.00 92.62 175 LYS A CA 1
ATOM 1327 C C . LYS A 1 175 ? -11.624 3.790 3.566 1.00 92.62 175 LYS A C 1
ATOM 1329 O O . LYS A 1 175 ? -12.115 2.784 3.062 1.00 92.62 175 LYS A O 1
ATOM 1334 N N . ALA A 1 176 ? -10.804 4.581 2.889 1.00 93.00 176 ALA A N 1
ATOM 1335 C CA . ALA A 1 176 ? -10.348 4.258 1.546 1.00 93.00 176 ALA A CA 1
ATOM 1336 C C . ALA A 1 176 ? -9.020 4.946 1.246 1.00 93.00 176 ALA A C 1
ATOM 1338 O O . ALA A 1 176 ? -8.779 6.072 1.681 1.00 93.00 176 ALA A O 1
ATOM 1339 N N . TYR A 1 177 ? -8.167 4.278 0.479 1.00 91.94 177 TYR A N 1
ATOM 1340 C CA . TYR A 1 177 ? -6.931 4.865 -0.024 1.00 91.94 177 TYR A CA 1
ATOM 1341 C C . TYR A 1 177 ? -6.558 4.289 -1.390 1.00 91.94 177 TYR A C 1
ATOM 1343 O O . TYR A 1 177 ? -7.019 3.217 -1.787 1.00 91.94 177 TYR A O 1
ATOM 1351 N N . SER A 1 178 ? -5.703 5.009 -2.107 1.00 92.00 178 SER A N 1
ATOM 1352 C CA . SER A 1 178 ? -5.063 4.561 -3.337 1.00 92.00 178 SER A CA 1
ATOM 1353 C C . SER A 1 178 ? -3.569 4.862 -3.290 1.00 92.00 178 SER A C 1
ATOM 1355 O O . SER A 1 178 ? -3.146 5.889 -2.762 1.00 92.00 178 SER A O 1
ATOM 1357 N N . ILE A 1 179 ? -2.765 3.953 -3.826 1.00 90.50 179 ILE A N 1
ATOM 1358 C CA . ILE A 1 179 ? -1.323 4.085 -3.983 1.00 90.50 179 ILE A CA 1
ATOM 1359 C C . ILE A 1 179 ? -1.027 3.877 -5.455 1.00 90.50 179 ILE A C 1
ATOM 1361 O O . ILE A 1 179 ? -1.113 2.765 -5.978 1.00 90.50 179 ILE A O 1
ATOM 1365 N N . ASP A 1 180 ? -0.665 4.958 -6.120 1.00 90.44 180 ASP A N 1
ATOM 1366 C CA . ASP A 1 180 ? -0.224 4.940 -7.494 1.00 90.44 180 ASP A CA 1
ATOM 1367 C C . ASP A 1 180 ? 1.294 4.771 -7.533 1.00 90.44 180 ASP A C 1
ATOM 1369 O O . ASP A 1 180 ? 2.045 5.726 -7.341 1.00 90.44 180 ASP A O 1
ATOM 1373 N N . ALA A 1 181 ? 1.754 3.537 -7.728 1.00 86.44 181 ALA A N 1
ATOM 1374 C CA . ALA A 1 181 ? 3.169 3.214 -7.859 1.00 86.44 181 ALA A CA 1
ATOM 1375 C C . ALA A 1 181 ? 3.548 3.036 -9.344 1.00 86.44 181 ALA A C 1
ATOM 1377 O O . ALA A 1 181 ? 2.667 2.879 -10.199 1.00 86.44 181 ALA A O 1
ATOM 1378 N N . PRO A 1 182 ? 4.850 3.021 -9.692 1.00 79.69 182 PRO A N 1
ATOM 1379 C CA . PRO A 1 182 ? 5.278 2.860 -11.082 1.00 79.69 182 PRO A CA 1
ATOM 1380 C C . PRO A 1 182 ? 4.781 1.563 -11.737 1.00 79.69 182 PRO A C 1
ATOM 1382 O O . PRO A 1 182 ? 4.456 1.565 -12.920 1.00 79.69 182 PRO A O 1
ATOM 1385 N N . MET A 1 183 ? 4.703 0.465 -10.976 1.00 76.50 183 MET A N 1
ATOM 1386 C CA . MET A 1 183 ? 4.400 -0.874 -11.510 1.00 76.50 183 MET A CA 1
ATOM 1387 C C . MET A 1 183 ? 2.952 -1.321 -11.305 1.00 76.50 183 MET A C 1
ATOM 1389 O O . MET A 1 183 ? 2.491 -2.247 -11.968 1.00 76.50 183 MET A O 1
ATOM 1393 N N . ALA A 1 184 ? 2.224 -0.692 -10.387 1.00 82.19 184 ALA A N 1
ATOM 1394 C CA . ALA A 1 184 ? 0.844 -1.042 -10.092 1.00 82.19 184 ALA A CA 1
ATOM 1395 C C . ALA A 1 184 ? 0.135 0.118 -9.400 1.00 82.19 184 ALA A C 1
ATOM 1397 O O . ALA A 1 184 ? 0.759 0.921 -8.705 1.00 82.19 184 ALA A O 1
ATOM 1398 N N . THR A 1 185 ? -1.181 0.153 -9.546 1.00 88.69 185 THR A N 1
ATOM 1399 C CA . THR A 1 185 ? -2.052 0.935 -8.674 1.00 88.69 185 THR A CA 1
ATOM 1400 C C . THR A 1 185 ? -2.662 -0.013 -7.651 1.00 88.69 185 THR A C 1
ATOM 1402 O O . THR A 1 185 ? -3.249 -1.034 -8.016 1.00 88.69 185 THR A O 1
ATOM 1405 N N . ILE A 1 186 ? -2.507 0.312 -6.370 1.00 90.44 186 ILE A N 1
ATOM 1406 C CA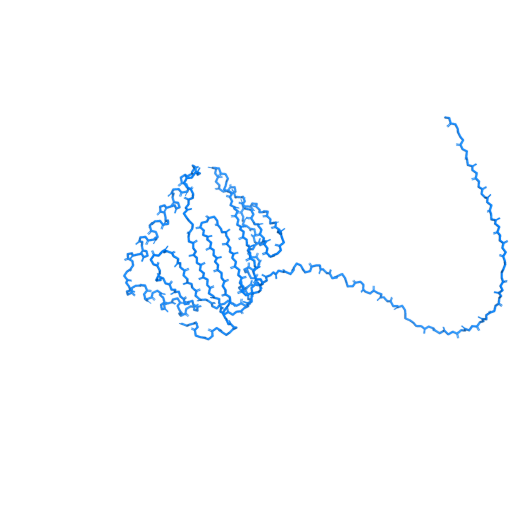 . ILE A 1 186 ? -3.147 -0.400 -5.265 1.00 90.44 186 ILE A CA 1
ATOM 1407 C C . ILE A 1 186 ? -4.290 0.473 -4.779 1.00 90.44 186 ILE A C 1
ATOM 1409 O O . ILE A 1 186 ? -4.057 1.584 -4.320 1.00 90.44 186 ILE A O 1
ATOM 1413 N N . SER A 1 187 ? -5.516 -0.018 -4.842 1.00 92.56 187 SER A N 1
ATOM 1414 C CA . SER A 1 187 ? -6.666 0.646 -4.231 1.00 92.56 187 SER A CA 1
ATOM 1415 C C . SER A 1 187 ? -7.158 -0.189 -3.067 1.00 92.56 187 SER A C 1
ATOM 1417 O O . SER A 1 187 ? -7.048 -1.412 -3.097 1.00 92.56 187 SER A O 1
ATOM 1419 N N . ALA A 1 188 ? -7.695 0.450 -2.037 1.00 92.44 188 ALA A N 1
ATOM 1420 C CA . ALA A 1 188 ? -8.210 -0.256 -0.881 1.00 92.44 188 ALA A CA 1
ATOM 1421 C C . ALA A 1 188 ? -9.447 0.430 -0.312 1.00 92.44 188 ALA A C 1
ATOM 1423 O O . ALA A 1 188 ? -9.528 1.661 -0.282 1.00 92.44 188 ALA A O 1
ATOM 1424 N N . ARG A 1 189 ? -10.387 -0.376 0.182 1.00 94.94 189 ARG A N 1
ATOM 1425 C CA . ARG A 1 189 ? -11.537 0.087 0.958 1.00 94.94 189 ARG A CA 1
ATOM 1426 C C . ARG A 1 189 ? -11.666 -0.690 2.254 1.00 94.94 189 ARG A C 1
ATOM 1428 O O . ARG A 1 189 ? -11.460 -1.900 2.295 1.00 94.94 189 ARG A O 1
ATOM 1435 N N . TRP A 1 190 ? -12.069 0.012 3.291 1.00 94.06 190 TRP A N 1
ATOM 1436 C CA . TRP A 1 190 ? -12.448 -0.566 4.561 1.00 94.06 190 TRP A CA 1
ATOM 1437 C C . TRP A 1 190 ? -13.858 -1.150 4.453 1.00 94.06 190 TRP A C 1
ATOM 1439 O O . TRP A 1 190 ? -14.753 -0.521 3.884 1.00 94.06 190 TRP A O 1
ATOM 1449 N N . LEU A 1 191 ? -14.057 -2.347 4.998 1.00 92.19 191 LEU A N 1
ATOM 1450 C CA . LEU A 1 191 ? -15.328 -3.067 4.960 1.00 92.19 191 LEU A CA 1
ATOM 1451 C C . LEU A 1 191 ? -16.040 -3.053 6.315 1.00 92.19 191 LEU A C 1
ATOM 1453 O O . LEU A 1 191 ? -17.226 -2.731 6.376 1.00 92.19 191 LEU A O 1
ATOM 1457 N N . ARG A 1 192 ? -15.341 -3.437 7.389 1.00 92.62 192 ARG A N 1
ATOM 1458 C CA . ARG A 1 192 ? -15.927 -3.630 8.727 1.00 92.62 192 ARG A CA 1
ATOM 1459 C C . ARG A 1 192 ? -14.865 -3.664 9.824 1.00 92.62 192 ARG A C 1
ATOM 1461 O O . ARG A 1 192 ? -13.715 -3.981 9.547 1.00 92.62 192 ARG A O 1
ATOM 1468 N N . ASP A 1 193 ? -15.258 -3.369 11.066 1.00 90.94 193 ASP A N 1
ATOM 1469 C CA . ASP A 1 193 ? -14.343 -3.357 12.223 1.00 90.94 193 ASP A CA 1
ATOM 1470 C C . ASP A 1 193 ? -13.944 -4.780 12.645 1.00 90.94 193 ASP A C 1
ATOM 1472 O O . ASP A 1 193 ? -12.822 -5.015 13.086 1.00 90.94 193 ASP A O 1
ATOM 1476 N N . ASP A 1 194 ? -14.869 -5.729 12.499 1.00 86.88 194 ASP A N 1
ATOM 1477 C CA . ASP A 1 194 ? -14.700 -7.102 12.954 1.00 86.88 194 ASP A CA 1
ATOM 1478 C C . ASP A 1 194 ? -14.020 -7.973 11.893 1.00 86.88 194 ASP A C 1
ATOM 1480 O O . ASP A 1 194 ? -14.522 -8.129 10.776 1.00 86.88 194 ASP A O 1
ATOM 1484 N N . CYS A 1 195 ? -12.893 -8.572 12.275 1.00 84.31 195 CYS A N 1
ATOM 1485 C CA . CYS A 1 195 ? -12.140 -9.507 11.450 1.00 84.31 195 CYS A CA 1
ATOM 1486 C C . CYS A 1 195 ? -12.705 -10.936 11.455 1.00 84.31 195 CYS A C 1
ATOM 1488 O O . CYS A 1 195 ? -12.151 -11.811 10.790 1.00 84.31 195 CYS A O 1
ATOM 1490 N N . SER A 1 196 ? -13.816 -11.189 12.154 1.00 77.56 196 S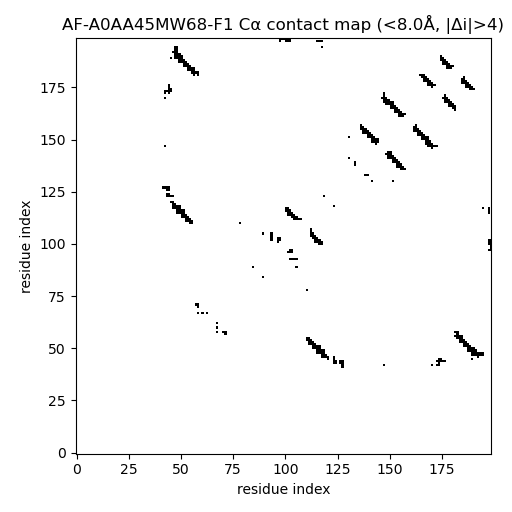ER A N 1
ATOM 1491 C CA . SER A 1 196 ? -14.491 -12.484 12.143 1.00 77.56 196 SER A CA 1
ATOM 1492 C C . SER A 1 196 ? -14.950 -12.866 10.723 1.00 77.56 196 SER A C 1
ATOM 1494 O O . SER A 1 196 ? -15.653 -12.126 10.028 1.00 77.56 196 SER A O 1
ATOM 1496 N N . GLY A 1 197 ? -14.520 -14.036 10.249 1.00 68.75 197 GLY A N 1
ATOM 1497 C CA . GLY A 1 197 ? -14.845 -14.550 8.911 1.00 68.75 197 GLY A CA 1
ATOM 1498 C C . GLY A 1 197 ? -13.848 -14.196 7.803 1.00 68.75 197 GLY A C 1
ATOM 1499 O O . GLY A 1 197 ? -14.131 -14.482 6.647 1.00 68.75 197 GLY A O 1
ATOM 1500 N N . ILE A 1 198 ? -12.703 -13.592 8.137 1.00 68.00 198 ILE A N 1
ATOM 1501 C CA . ILE A 1 198 ? -11.476 -13.731 7.341 1.00 68.00 198 ILE A CA 1
ATOM 1502 C C . ILE A 1 198 ? -10.675 -14.862 8.022 1.00 68.00 198 ILE A C 1
ATOM 1504 O O . ILE A 1 198 ? -9.969 -14.610 8.998 1.00 68.00 198 ILE A O 1
ATOM 1508 N N . GLN A 1 199 ? -10.903 -16.112 7.606 1.00 50.25 199 GLN A N 1
ATOM 1509 C CA . GLN A 1 199 ? -10.283 -17.351 8.116 1.00 50.25 199 GLN A CA 1
ATOM 1510 C C . GLN A 1 199 ? -10.047 -18.327 6.977 1.00 50.25 199 GLN A C 1
ATOM 1512 O O . GLN A 1 199 ? -10.872 -18.298 6.038 1.00 50.25 199 GLN A O 1
#

Nearest PDB structures (foldseek):
  5tph-assembly1_A  TM=5.309E-01  e=1.482E+00  synthetic construct
  1gm6-assembly1_A  TM=5.918E-01  e=2.480E+00  Sus scrofa
  1pby-assembly1_A  TM=4.914E-01  e=1.662E+00  Paracoccus denitrificans
  8veh-assembly4_D  TM=4.685E-01  e=2.480E+00  Rickettsia bellii RML369-C
  6w90-assembly1_A  TM=5.005E-01  e=2.944E+00  synthetic construct

Radius of gyration: 31.17 Å; Cα contacts (8 Å, |Δi|>4): 271; chains: 1; bounding box: 45×97×74 Å

pLDDT: mean 70.66, std 17.05, range [36.12, 94.94]

Sequence (199 aa):
MASTTSRCKRKSTPIPRKERTMFTNKCMLCAALLIAHPAYAQQAPRPGVWEQWVTPKPVYAGANSDVVRMLDESNRQTKAKLAAMPEERRAAIEKEMATAGVDLRLSKPDGVMSAQQCMTAKEAARLAAAQLEQKANCQRTVTQQGDGVTVVVMTCKDGDPAHISTSTFTYYGEKAYSIDAPMATISARWLRDDCSGIQ

Solvent-accessible surface area (backbone atoms only — not comparable to full-atom values): 11938 Å² total; per-residue (Å²): 137,87,88,79,92,88,80,89,82,89,86,87,88,83,87,90,83,86,82,91,76,93,78,79,92,81,78,88,81,78,81,76,78,77,76,73,67,82,69,73,77,70,73,41,49,60,53,16,22,28,41,37,37,39,40,69,45,79,69,72,95,78,63,98,43,73,63,53,54,51,49,46,50,50,50,50,52,51,51,49,51,60,70,68,46,51,67,70,59,49,53,50,51,32,54,55,37,8,70,73,34,27,43,52,45,85,82,42,98,85,62,44,41,38,36,36,33,60,37,48,64,68,53,22,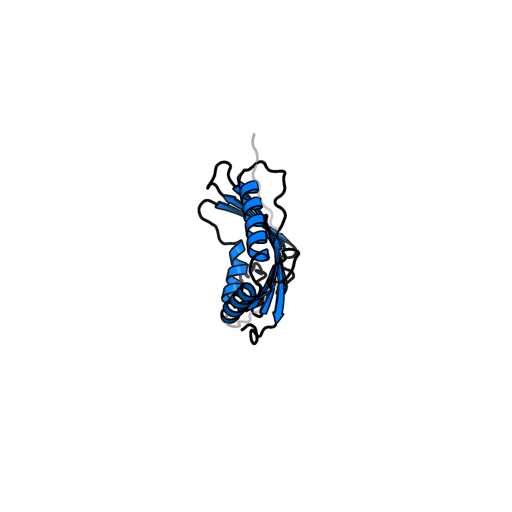52,47,58,53,43,53,83,70,63,79,56,90,70,38,50,73,50,78,44,76,76,55,89,52,30,36,40,38,38,38,42,30,67,88,49,91,74,60,48,74,48,58,33,39,36,37,38,63,61,49,48,27,39,38,37,43,42,78,60,30,37,38,38,37,37,57,75,43,69,65,49,82,86,48,84

Mean predicted aligned error: 16.33 Å

Foldseek 3Di:
DDDDDDDDDDDDDDDDDDDDDDDDDDDDDPPPPPPPDPPPVLLQADFFKKKKKKAWDQQDPPDPDVVSVVVNVVVVVVLVCLVPQDPVNVVVVQVVVLVVQKNWDSDDPNRITMIMGGQDPVNSVVVSCVLVDDDPQKDWDWDDPDQQKIKIWIWHPPDVVIDIWIWIWHDPHNAWIWIRTSTIIMIMGHDDNDSPPSD

Secondary structure (DSSP, 8-state):
-------------------------------------------PPPSEEEEEEEEEPPPPTTS--HHHHHHHHHHHHHHHHHHTS-HHHHHHHHHHHHHTTEEEE---TTS-EEEEEEE-HHHHHHHHHHTTPPPTTEEEEEEEEETTEEEEEEEE-SSSSPEEEEEEEEE-TTSEEEEE-SSEEEEEEEEES--TT--